Protein AF-E4Z2I2-F1 (afdb_monomer)

pLDDT: mean 72.97, std 17.47, range [27.14, 94.69]

Radius of gyration: 19.18 Å; Cα contacts (8 Å, |Δi|>4): 158; chains: 1; bounding box: 45×44×57 Å

Organism: Oikopleura dioica (NCBI:txid34765)

Solvent-accessible surface area (backbone atoms only — not comparable to full-atom values): 12118 Å² total; per-residue (Å²): 107,72,70,50,54,55,39,67,70,48,69,84,53,71,77,81,66,55,75,83,84,71,95,68,98,67,68,89,72,59,56,62,53,54,53,49,53,52,53,50,50,52,51,50,51,52,48,48,48,25,42,54,26,47,51,48,49,53,67,70,29,81,67,44,68,86,49,54,71,70,56,53,52,55,34,39,73,77,26,40,64,40,32,26,52,50,47,40,33,66,76,40,31,66,59,57,47,69,78,38,76,85,48,59,69,66,57,56,48,45,31,54,50,47,59,74,43,71,72,47,70,73,59,48,57,54,55,42,45,48,57,42,44,29,60,84,60,51,71,73,51,89,72,95,51,75,70,46,54,59,48,46,56,48,28,32,50,54,50,52,51,50,54,50,49,53,49,70,76,41,56,76,71,56,31,55,38,56,47,44,45,68,73,45,43,50,54,52,37,44,53,50,42,49,51,52,54,49,52,50,51,54,48,48,36,67,76,70,38,86,70,87,124

Structure (mmCIF, N/CA/C/O backbone):
data_AF-E4Z2I2-F1
#
_entry.id   AF-E4Z2I2-F1
#
loop_
_atom_site.group_PDB
_atom_site.id
_atom_site.type_symbol
_atom_site.label_atom_id
_atom_site.label_alt_id
_atom_site.label_comp_id
_atom_site.label_asym_id
_atom_site.label_entity_id
_atom_site.label_seq_id
_atom_site.pdbx_PDB_ins_code
_atom_site.Cartn_x
_atom_site.Cartn_y
_atom_site.Cartn_z
_atom_site.occupancy
_atom_site.B_iso_or_equiv
_atom_site.auth_seq_id
_atom_site.auth_comp_id
_atom_site.auth_asym_id
_atom_site.auth_atom_id
_atom_site.pdbx_PDB_model_num
ATOM 1 N N . SER A 1 1 ? -16.255 3.574 -5.529 1.00 51.72 1 SER A N 1
ATOM 2 C CA . SER A 1 1 ? -15.984 2.295 -6.204 1.00 51.72 1 SER A CA 1
ATOM 3 C C . SER A 1 1 ? -15.513 2.565 -7.631 1.00 51.72 1 SER A C 1
ATOM 5 O O . SER A 1 1 ? -14.310 2.603 -7.807 1.00 51.72 1 SER A O 1
ATOM 7 N N . GLU A 1 2 ? -16.357 2.954 -8.597 1.00 45.94 2 GLU A N 1
ATOM 8 C CA . GLU A 1 2 ? -15.897 3.177 -9.993 1.00 45.94 2 GLU A CA 1
ATOM 9 C C . GLU A 1 2 ? -14.875 4.314 -10.192 1.00 45.94 2 GLU A C 1
ATOM 11 O O . GLU A 1 2 ? -13.954 4.175 -10.990 1.00 45.94 2 GLU A O 1
ATOM 16 N N . LEU A 1 3 ? -14.995 5.431 -9.460 1.00 49.41 3 LEU A N 1
ATOM 17 C CA . LEU A 1 3 ? -14.054 6.558 -9.575 1.00 49.41 3 LEU A CA 1
ATOM 18 C C . LEU A 1 3 ? -12.645 6.209 -9.063 1.00 49.41 3 LEU A C 1
ATOM 20 O O . LEU A 1 3 ? -11.655 6.646 -9.641 1.00 49.41 3 LEU A O 1
ATOM 24 N N . VAL A 1 4 ? -12.568 5.415 -7.991 1.00 54.53 4 VAL A N 1
ATOM 25 C CA . VAL A 1 4 ? -11.303 4.957 -7.397 1.00 54.53 4 VAL A CA 1
ATOM 26 C C . VAL A 1 4 ? -10.658 3.936 -8.327 1.00 54.53 4 VAL A C 1
ATOM 28 O O . VAL A 1 4 ? -9.513 4.132 -8.718 1.00 54.53 4 VAL A O 1
ATOM 31 N N . SER A 1 5 ? -11.432 2.968 -8.828 1.00 57.84 5 SER A N 1
ATOM 32 C CA . SER A 1 5 ? -10.966 2.030 -9.852 1.00 57.84 5 SER A CA 1
ATOM 33 C C . SER A 1 5 ? -10.467 2.715 -11.118 1.00 57.84 5 SER A C 1
ATOM 35 O O . SER A 1 5 ? -9.442 2.342 -11.685 1.00 57.84 5 SER A O 1
ATOM 37 N N . ALA A 1 6 ? -11.158 3.766 -11.562 1.00 57.38 6 ALA A N 1
ATOM 38 C CA . ALA A 1 6 ? -10.724 4.545 -12.710 1.00 57.38 6 ALA A CA 1
ATOM 39 C C . ALA A 1 6 ? -9.405 5.287 -12.453 1.00 57.38 6 ALA A C 1
ATOM 41 O O . ALA A 1 6 ? -8.668 5.496 -13.407 1.00 57.38 6 ALA A O 1
ATOM 42 N N . LYS A 1 7 ? -9.101 5.688 -11.213 1.00 61.97 7 LYS A N 1
ATOM 43 C CA . LYS A 1 7 ? -7.837 6.349 -10.857 1.00 61.97 7 LYS A CA 1
ATOM 44 C C . LYS A 1 7 ? -6.695 5.360 -10.627 1.00 61.97 7 LYS A C 1
ATOM 46 O O . LYS A 1 7 ? -5.616 5.603 -11.143 1.00 61.97 7 LYS A O 1
ATOM 51 N N . ILE A 1 8 ? -6.948 4.225 -9.972 1.00 58.50 8 ILE A N 1
ATOM 52 C CA . ILE A 1 8 ? -5.976 3.123 -9.829 1.00 58.50 8 ILE A CA 1
ATOM 53 C C . ILE A 1 8 ? -5.502 2.637 -11.207 1.00 58.50 8 ILE A C 1
ATOM 55 O O . ILE A 1 8 ? -4.332 2.352 -11.426 1.00 58.50 8 ILE A O 1
ATOM 59 N N . ARG A 1 9 ? -6.414 2.555 -12.181 1.00 62.97 9 ARG A N 1
ATOM 60 C CA . ARG A 1 9 ? -6.094 2.080 -13.536 1.00 62.97 9 ARG A CA 1
ATOM 61 C C . ARG A 1 9 ? -5.535 3.163 -14.464 1.00 62.97 9 ARG A C 1
ATOM 63 O O . ARG A 1 9 ? -5.239 2.859 -15.620 1.00 62.97 9 ARG A O 1
ATOM 70 N N . ARG A 1 10 ? -5.444 4.423 -14.026 1.00 57.66 10 ARG A N 1
ATOM 71 C CA . ARG A 1 10 ? -4.996 5.536 -14.875 1.00 57.66 10 ARG A CA 1
ATOM 72 C C . ARG A 1 10 ? -3.508 5.808 -14.684 1.00 57.66 10 ARG A C 1
ATOM 74 O O . ARG A 1 10 ? -3.078 6.282 -13.645 1.00 57.66 10 ARG A O 1
ATOM 81 N N . LEU A 1 11 ? -2.778 5.599 -15.771 1.00 50.16 11 LEU A N 1
ATOM 82 C CA . LEU A 1 11 ? -1.638 6.409 -16.196 1.00 50.16 11 LEU A CA 1
ATOM 83 C C . LEU A 1 11 ? -1.912 6.843 -17.647 1.00 50.16 11 LEU A C 1
ATOM 85 O O . LEU A 1 11 ? -2.695 6.167 -18.332 1.00 50.16 11 LEU A O 1
ATOM 89 N N . PRO A 1 12 ? -1.304 7.932 -18.152 1.00 44.62 12 PRO A N 1
ATOM 90 C CA . PRO A 1 12 ? -1.385 8.267 -19.569 1.00 44.62 12 PRO A CA 1
ATOM 91 C C . PRO A 1 12 ? -0.972 7.061 -20.442 1.00 44.62 12 PRO A C 1
ATOM 93 O O . PRO A 1 12 ? -0.075 6.292 -20.075 1.00 44.62 12 PRO A O 1
ATOM 96 N N . PRO A 1 13 ? -1.642 6.836 -21.590 1.00 38.59 13 PRO A N 1
ATOM 97 C CA . PRO A 1 13 ? -1.368 5.689 -22.449 1.00 38.59 13 PRO A CA 1
ATOM 98 C C . PRO A 1 13 ? 0.075 5.717 -22.969 1.00 38.59 13 PRO A C 1
ATOM 100 O O . PRO A 1 13 ? 0.638 6.784 -23.204 1.00 38.59 13 PRO A O 1
ATOM 103 N N . ALA A 1 14 ? 0.653 4.540 -23.238 1.00 36.75 14 ALA A N 1
ATOM 104 C CA . ALA A 1 14 ? 2.003 4.390 -23.800 1.00 36.75 14 ALA A CA 1
ATOM 105 C C . ALA A 1 14 ? 2.247 5.217 -25.087 1.00 36.75 14 ALA A C 1
ATOM 107 O O . ALA A 1 14 ? 3.379 5.544 -25.418 1.00 36.75 14 ALA A O 1
ATOM 108 N N . SER A 1 15 ? 1.183 5.597 -25.803 1.00 36.09 15 SER A N 1
ATOM 109 C CA . SER A 1 15 ? 1.213 6.467 -26.986 1.00 36.09 15 SER A CA 1
ATOM 110 C C . SER A 1 15 ? 1.288 7.972 -26.683 1.00 36.09 15 SER A C 1
ATOM 112 O O . SER A 1 15 ? 1.707 8.733 -27.549 1.00 36.09 15 SER A O 1
ATOM 114 N N . GLN A 1 16 ? 0.924 8.412 -25.474 1.00 38.31 16 GLN A N 1
ATOM 115 C CA . GLN A 1 16 ? 1.286 9.734 -24.934 1.00 38.31 16 GLN A CA 1
ATOM 116 C C . GLN A 1 16 ? 2.668 9.717 -24.261 1.00 38.31 16 GLN A C 1
ATOM 118 O O . GLN A 1 16 ? 3.293 10.760 -24.125 1.00 38.31 16 GLN A O 1
ATOM 123 N N . LEU A 1 17 ? 3.183 8.522 -23.960 1.00 39.72 17 LEU A N 1
ATOM 124 C CA . LEU A 1 17 ? 4.583 8.232 -23.624 1.00 39.72 17 LEU A CA 1
ATOM 125 C C . LEU A 1 17 ? 5.414 7.920 -24.896 1.00 39.72 17 LEU A C 1
ATOM 127 O O . LEU A 1 17 ? 6.413 7.205 -24.855 1.00 39.72 17 LEU A O 1
ATOM 131 N N . GLY A 1 18 ? 4.960 8.425 -26.052 1.00 33.75 18 GLY A N 1
ATOM 132 C CA . GLY A 1 18 ? 5.458 8.098 -27.385 1.00 33.75 18 GLY A CA 1
ATOM 133 C C . GLY A 1 18 ? 6.860 8.639 -27.672 1.00 33.75 18 GLY A C 1
ATOM 134 O O . GLY A 1 18 ? 7.064 9.831 -27.881 1.00 33.75 18 GLY A O 1
ATOM 135 N N . PHE A 1 19 ? 7.806 7.710 -27.745 1.00 42.75 19 PHE A N 1
ATOM 136 C CA . PHE A 1 19 ? 9.188 7.865 -28.178 1.00 42.75 19 PHE A CA 1
ATOM 137 C C . PHE A 1 19 ? 9.314 8.537 -29.553 1.00 42.75 19 PHE A C 1
ATOM 139 O O . PHE A 1 19 ? 8.775 8.048 -30.546 1.00 42.75 19 PHE A O 1
ATOM 146 N N . GLN A 1 20 ? 10.150 9.570 -29.654 1.00 27.14 20 GLN A N 1
ATOM 147 C CA . GLN A 1 20 ? 10.866 9.819 -30.903 1.00 27.14 20 GLN A CA 1
ATOM 148 C C . GLN A 1 20 ? 12.128 8.957 -30.913 1.00 27.14 20 GLN A C 1
ATOM 150 O O . GLN A 1 20 ? 13.208 9.392 -30.522 1.00 27.14 20 GLN A O 1
ATOM 155 N N . THR A 1 21 ? 12.007 7.722 -31.393 1.00 38.44 21 THR A N 1
ATOM 156 C CA . THR A 1 21 ? 13.160 7.008 -31.943 1.00 38.44 21 THR A CA 1
ATOM 157 C C . THR A 1 21 ? 13.466 7.590 -33.322 1.00 38.44 21 THR A C 1
ATOM 159 O O . THR A 1 21 ? 13.132 7.012 -34.354 1.00 38.44 21 THR A O 1
ATOM 162 N N . HIS A 1 22 ? 14.097 8.764 -33.368 1.00 28.00 22 HIS A N 1
ATOM 163 C CA . HIS A 1 22 ? 14.760 9.191 -34.597 1.00 28.00 22 HIS A CA 1
ATOM 164 C C . HIS A 1 22 ? 16.190 8.642 -34.600 1.00 28.00 22 HIS A C 1
ATOM 166 O O . HIS A 1 22 ? 16.956 8.944 -33.682 1.00 28.00 22 HIS A O 1
ATOM 172 N N . PRO A 1 23 ? 16.572 7.827 -35.604 1.00 43.66 23 PRO A N 1
ATOM 173 C CA . PRO A 1 23 ? 17.941 7.376 -35.731 1.00 43.66 23 PRO A CA 1
ATOM 174 C C . PRO A 1 23 ? 18.751 8.582 -36.185 1.00 43.66 23 PRO A C 1
ATOM 176 O O . PRO A 1 23 ? 18.672 8.993 -37.340 1.00 43.66 23 PRO A O 1
ATOM 179 N N . THR A 1 24 ? 19.520 9.172 -35.279 1.00 32.06 24 THR A N 1
ATOM 180 C CA . THR A 1 24 ? 20.473 10.202 -35.679 1.00 32.06 24 THR A CA 1
ATOM 181 C C . THR A 1 24 ? 21.774 9.969 -34.947 1.00 32.06 24 THR A C 1
ATOM 183 O O . THR A 1 24 ? 21.879 10.130 -33.737 1.00 32.06 24 THR A O 1
ATOM 186 N N . VAL A 1 25 ? 22.741 9.515 -35.737 1.00 41.22 25 VAL A N 1
ATOM 187 C CA . VAL A 1 25 ? 24.165 9.439 -35.438 1.00 41.22 25 VAL A CA 1
ATOM 188 C C . VAL A 1 25 ? 24.620 10.811 -34.928 1.00 41.22 25 VAL A C 1
ATOM 190 O O . VAL A 1 25 ? 24.811 11.710 -35.739 1.00 41.22 25 VAL A O 1
ATOM 193 N N . VAL A 1 26 ? 24.742 10.998 -33.610 1.00 31.41 26 VAL A N 1
ATOM 194 C CA . VAL A 1 26 ? 25.323 12.202 -32.991 1.00 31.41 26 VAL A CA 1
ATOM 195 C C . VAL A 1 26 ? 26.014 11.806 -31.678 1.00 31.41 26 VAL A C 1
ATOM 197 O O . VAL A 1 26 ? 25.501 10.978 -30.930 1.00 31.41 26 VAL A O 1
ATOM 200 N N . ASP A 1 27 ? 27.203 12.370 -31.467 1.00 33.97 27 ASP A N 1
ATOM 201 C CA . ASP A 1 27 ? 28.239 12.064 -30.472 1.00 33.97 27 ASP A CA 1
ATOM 202 C C . ASP A 1 27 ? 27.811 11.496 -29.100 1.00 33.97 27 ASP A C 1
ATOM 204 O O . ASP A 1 27 ? 26.962 12.020 -28.376 1.00 33.97 27 ASP A O 1
ATOM 208 N N . ASN A 1 28 ? 28.532 10.442 -28.699 1.00 39.56 28 ASN A N 1
ATOM 209 C CA . ASN A 1 28 ? 28.275 9.528 -27.576 1.00 39.56 28 ASN A CA 1
ATOM 210 C C . ASN A 1 28 ? 28.390 10.108 -26.147 1.00 39.56 28 ASN A C 1
ATOM 212 O O . ASN A 1 28 ? 28.370 9.337 -25.188 1.00 39.56 28 ASN A O 1
ATOM 216 N N . THR A 1 29 ? 28.485 11.424 -25.952 1.00 45.25 29 THR A N 1
ATOM 217 C CA . THR A 1 29 ? 28.673 12.013 -24.605 1.00 45.25 29 THR A CA 1
ATOM 218 C C . THR A 1 29 ? 27.494 12.874 -24.144 1.00 45.25 29 THR A C 1
ATOM 220 O O . THR A 1 29 ? 27.205 12.935 -22.950 1.00 45.25 29 THR A O 1
ATOM 223 N N . GLU A 1 30 ? 26.739 13.477 -25.066 1.00 41.03 30 GLU A N 1
ATOM 224 C CA . GLU A 1 30 ? 25.561 14.300 -24.738 1.00 41.03 30 GLU A CA 1
ATOM 225 C C . GLU A 1 30 ? 24.255 13.489 -24.779 1.00 41.03 30 GLU A C 1
ATOM 227 O O . GLU A 1 30 ? 23.350 13.713 -23.969 1.00 41.03 30 GLU A O 1
ATOM 232 N N . ALA A 1 31 ? 24.193 12.463 -25.637 1.00 40.69 31 ALA A N 1
ATOM 233 C CA . ALA A 1 31 ? 23.046 11.563 -25.760 1.00 40.69 31 ALA A CA 1
ATOM 234 C C . ALA A 1 31 ? 22.739 10.802 -24.455 1.00 40.69 31 ALA A C 1
ATOM 236 O O . ALA A 1 31 ? 21.570 10.602 -24.129 1.00 40.69 31 ALA A O 1
ATOM 237 N N . GLY A 1 32 ? 23.765 10.439 -23.672 1.00 35.53 32 GLY A N 1
ATOM 238 C CA . GLY A 1 32 ? 23.616 9.764 -22.372 1.00 35.53 32 GLY A CA 1
ATOM 239 C C . GLY A 1 32 ? 23.032 10.659 -21.271 1.00 35.53 32 GLY A C 1
ATOM 240 O O . GLY A 1 32 ? 22.289 10.196 -20.409 1.00 35.53 32 GLY A O 1
ATOM 241 N N . THR A 1 33 ? 23.306 11.965 -21.325 1.00 38.12 33 THR A N 1
ATOM 242 C CA . THR A 1 33 ? 22.781 12.928 -20.344 1.00 38.12 33 THR A CA 1
ATOM 243 C C . THR A 1 33 ? 21.330 13.282 -20.667 1.00 38.12 33 THR A C 1
ATOM 245 O O . THR A 1 33 ? 20.490 13.316 -19.770 1.00 38.12 33 THR A O 1
ATOM 248 N N . LEU A 1 34 ? 20.996 13.461 -21.951 1.00 34.50 34 LEU A N 1
ATOM 249 C CA . LEU A 1 34 ? 19.624 13.750 -22.375 1.00 34.50 34 LEU A CA 1
ATOM 250 C C . LEU A 1 34 ? 18.678 12.564 -22.135 1.00 34.50 34 LEU A C 1
ATOM 252 O O . LEU A 1 34 ? 17.574 12.776 -21.634 1.00 34.50 34 LEU A O 1
ATOM 256 N N . THR A 1 35 ? 19.120 11.336 -22.441 1.00 4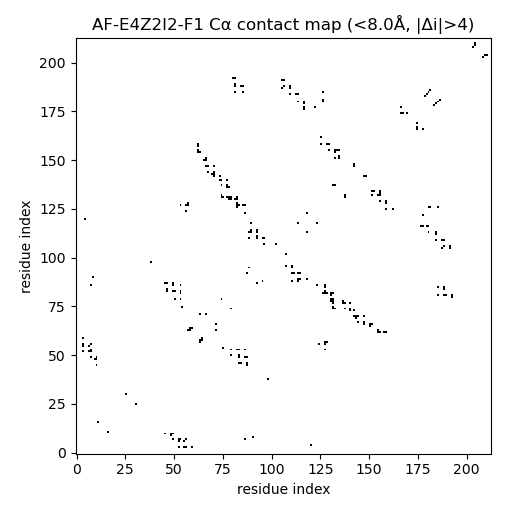6.16 35 THR A N 1
ATOM 257 C CA . THR A 1 35 ? 18.374 10.091 -22.155 1.00 46.16 35 THR A CA 1
ATOM 258 C C . THR A 1 35 ? 18.199 9.865 -20.655 1.00 46.16 35 THR A C 1
ATOM 260 O O . THR A 1 35 ? 17.118 9.468 -20.227 1.00 46.16 35 THR A O 1
ATOM 263 N N . SER A 1 36 ? 19.205 10.193 -19.838 1.00 44.78 36 SER A N 1
ATOM 264 C CA . SER A 1 36 ? 19.109 10.144 -18.374 1.00 44.78 36 SER A CA 1
ATOM 265 C C . SER A 1 36 ? 18.089 11.150 -17.817 1.00 44.78 36 SER A C 1
ATOM 267 O O . SER A 1 36 ? 17.230 10.780 -17.019 1.00 44.78 36 SER A O 1
ATOM 269 N N . ILE A 1 37 ? 18.093 12.401 -18.298 1.00 43.66 37 ILE A N 1
ATOM 270 C CA . ILE A 1 37 ? 17.156 13.451 -17.852 1.00 43.66 37 ILE A CA 1
ATOM 271 C C . ILE A 1 37 ? 15.709 13.145 -18.266 1.00 43.66 37 ILE A C 1
ATOM 273 O O . ILE A 1 37 ? 14.784 13.352 -17.480 1.00 43.66 37 ILE A O 1
ATOM 277 N N . THR A 1 38 ? 15.489 12.645 -19.485 1.00 49.50 38 THR A N 1
ATOM 278 C CA . THR A 1 38 ? 14.139 12.254 -19.934 1.00 49.50 38 THR A CA 1
ATOM 279 C C . THR A 1 38 ? 13.633 11.018 -19.200 1.00 49.50 38 THR A C 1
ATOM 281 O O . THR A 1 38 ? 12.480 11.007 -18.780 1.00 49.50 38 THR A O 1
ATOM 284 N N . SER A 1 39 ? 14.491 10.023 -18.956 1.00 50.62 39 SER A N 1
ATOM 285 C CA . SER A 1 39 ? 14.133 8.851 -18.142 1.00 50.62 39 SER A CA 1
ATOM 286 C C . SER A 1 39 ? 13.784 9.244 -16.705 1.00 50.62 39 SER A C 1
ATOM 288 O O . SER A 1 39 ? 12.826 8.725 -16.140 1.00 50.62 39 SER A O 1
ATOM 290 N N . PHE A 1 40 ? 14.512 10.204 -16.129 1.00 50.84 40 PHE A N 1
ATOM 291 C CA . PHE A 1 40 ? 14.239 10.720 -14.789 1.00 50.84 40 PHE A CA 1
ATOM 292 C C . PHE A 1 40 ? 12.879 11.429 -14.700 1.00 50.84 40 PHE A C 1
ATOM 294 O O . PHE A 1 40 ? 12.105 11.131 -13.796 1.00 50.84 40 PHE A O 1
ATOM 301 N N . ARG A 1 41 ? 12.548 12.303 -15.663 1.00 54.22 41 ARG A N 1
ATOM 302 C CA . ARG A 1 41 ? 11.241 12.987 -15.714 1.00 54.22 41 ARG A CA 1
ATOM 303 C C . ARG A 1 41 ? 10.064 12.027 -15.875 1.00 54.22 41 ARG A C 1
ATOM 305 O O . ARG A 1 41 ? 9.038 12.212 -15.239 1.00 54.22 41 ARG A O 1
ATOM 312 N N . LEU A 1 42 ? 10.217 10.984 -16.686 1.00 59.12 42 LEU A N 1
ATOM 313 C CA . LEU A 1 42 ? 9.167 9.979 -16.879 1.00 59.12 42 LEU A CA 1
ATOM 314 C C . LEU A 1 42 ? 8.917 9.153 -15.610 1.00 59.12 42 LEU A C 1
ATOM 316 O O . LEU A 1 42 ? 7.775 8.835 -15.288 1.00 59.12 42 LEU A O 1
ATOM 320 N N . ILE A 1 43 ? 9.979 8.828 -14.868 1.00 64.75 43 ILE A N 1
ATOM 321 C CA . ILE A 1 43 ? 9.863 8.170 -13.561 1.00 64.75 43 ILE A CA 1
ATOM 322 C C . ILE A 1 43 ? 9.196 9.110 -12.548 1.00 64.75 43 ILE A C 1
ATOM 324 O O . ILE A 1 43 ? 8.377 8.654 -11.756 1.00 64.75 43 ILE A O 1
ATOM 328 N N . GLU A 1 44 ? 9.509 10.407 -12.586 1.00 66.56 44 GLU A N 1
ATOM 329 C CA . GLU A 1 44 ? 8.888 11.428 -11.736 1.00 66.56 44 GLU A CA 1
ATOM 330 C C . GLU A 1 44 ? 7.380 11.564 -12.005 1.00 66.56 44 GLU A C 1
ATOM 332 O O . GLU A 1 44 ? 6.591 11.519 -11.062 1.00 66.56 44 GLU A O 1
ATOM 337 N N . GLU A 1 45 ? 6.966 11.645 -13.272 1.00 69.00 45 GLU A N 1
ATOM 338 C CA . GLU A 1 45 ? 5.551 11.696 -13.669 1.00 69.00 45 GLU A CA 1
ATOM 339 C C . GLU A 1 45 ? 4.804 10.415 -13.270 1.00 69.00 45 GLU A C 1
ATOM 341 O O . GLU A 1 45 ? 3.765 10.480 -12.614 1.00 69.00 45 GLU A O 1
ATOM 346 N N . ALA A 1 46 ? 5.363 9.236 -13.563 1.00 71.81 46 ALA A N 1
ATOM 347 C CA . ALA A 1 46 ? 4.747 7.965 -13.181 1.00 71.81 46 ALA A CA 1
ATOM 348 C C . ALA A 1 46 ? 4.621 7.820 -11.654 1.00 71.81 46 ALA A C 1
ATOM 350 O O . ALA A 1 46 ? 3.632 7.277 -11.146 1.00 71.81 46 ALA A O 1
ATOM 351 N N . PHE A 1 47 ? 5.626 8.298 -10.913 1.00 77.88 47 PHE A N 1
ATOM 352 C CA . PHE A 1 47 ? 5.605 8.331 -9.455 1.00 77.88 47 PHE A CA 1
ATOM 353 C C . PHE A 1 47 ? 4.527 9.282 -8.937 1.00 77.88 47 PHE A C 1
ATOM 355 O O . PHE A 1 47 ? 3.818 8.925 -7.998 1.00 77.88 47 PHE A O 1
ATOM 362 N N . HIS A 1 48 ? 4.375 10.458 -9.550 1.00 78.50 48 HIS A N 1
ATOM 363 C CA . HIS A 1 48 ? 3.352 11.436 -9.189 1.00 78.50 48 HIS A CA 1
ATOM 364 C C . HIS A 1 48 ? 1.938 10.882 -9.381 1.00 78.50 48 HIS A C 1
ATOM 366 O O . HIS A 1 48 ? 1.145 10.879 -8.442 1.00 78.50 48 HIS A O 1
ATOM 372 N N . ASP A 1 49 ? 1.650 10.318 -10.547 1.00 81.44 49 ASP A N 1
ATOM 373 C CA . ASP A 1 49 ? 0.342 9.729 -10.835 1.00 81.44 49 ASP A CA 1
ATOM 374 C C . ASP A 1 49 ? 0.040 8.536 -9.909 1.00 81.44 49 ASP A C 1
ATOM 376 O O . ASP A 1 49 ? -1.073 8.374 -9.402 1.00 81.44 49 ASP A O 1
ATOM 380 N N . SER A 1 50 ? 1.051 7.711 -9.613 1.00 84.81 50 SER A N 1
ATOM 381 C CA . SER A 1 50 ? 0.904 6.608 -8.656 1.00 84.81 50 SER A CA 1
ATOM 382 C C . SER A 1 50 ? 0.699 7.097 -7.224 1.00 84.81 50 SER A C 1
ATOM 384 O O . SER A 1 50 ? -0.036 6.473 -6.460 1.00 84.81 50 SER A O 1
ATOM 386 N N . LEU A 1 51 ? 1.308 8.223 -6.851 1.00 86.75 51 LEU A N 1
ATOM 387 C CA . LEU A 1 51 ? 1.059 8.890 -5.579 1.00 86.75 51 LEU A CA 1
ATOM 388 C C . LEU A 1 51 ? -0.388 9.383 -5.492 1.00 86.75 51 LEU A C 1
ATOM 390 O O . LEU A 1 51 ? -1.040 9.134 -4.478 1.00 86.75 51 LEU A O 1
ATOM 394 N N . GLU A 1 52 ? -0.919 10.016 -6.539 1.00 85.94 52 GLU A N 1
ATOM 395 C CA . GLU A 1 52 ? -2.326 10.432 -6.577 1.00 85.94 52 GLU A CA 1
ATOM 396 C C . GLU A 1 52 ? -3.281 9.239 -6.445 1.00 85.94 52 GLU A C 1
ATOM 398 O O . GLU A 1 52 ? -4.233 9.291 -5.659 1.00 85.94 52 GLU A O 1
ATOM 403 N N . ALA A 1 53 ? -3.013 8.144 -7.162 1.00 87.25 53 ALA A N 1
ATOM 404 C CA . ALA A 1 53 ? -3.810 6.924 -7.084 1.00 87.25 53 ALA A CA 1
ATOM 405 C C . ALA A 1 53 ? -3.800 6.327 -5.668 1.00 87.25 53 ALA A C 1
ATOM 407 O O . ALA A 1 53 ? -4.862 6.034 -5.113 1.00 87.25 53 ALA A O 1
ATOM 408 N N . VAL A 1 54 ? -2.624 6.214 -5.042 1.00 90.12 54 VAL A N 1
ATOM 409 C CA . VAL A 1 54 ? -2.482 5.730 -3.660 1.00 90.12 54 VAL A CA 1
ATOM 410 C C . VAL A 1 54 ? -3.226 6.632 -2.676 1.00 90.12 54 VAL A C 1
ATOM 412 O O . VAL A 1 54 ? -3.950 6.128 -1.817 1.00 90.12 54 VAL A O 1
ATOM 415 N N . ILE A 1 55 ? -3.103 7.957 -2.801 1.00 88.62 55 ILE A N 1
ATOM 416 C CA . ILE A 1 55 ? -3.835 8.908 -1.951 1.00 88.62 55 ILE A CA 1
ATOM 417 C C . ILE A 1 55 ? -5.343 8.697 -2.093 1.00 88.62 55 ILE A C 1
ATOM 419 O O . ILE A 1 55 ? -6.064 8.707 -1.097 1.00 88.62 55 ILE A O 1
ATOM 423 N N . GLU A 1 56 ? -5.835 8.477 -3.308 1.00 88.75 56 GLU A N 1
ATOM 424 C CA . GLU A 1 56 ? -7.259 8.276 -3.560 1.00 88.75 56 GLU A CA 1
ATOM 425 C C . GLU A 1 56 ? -7.780 6.946 -3.011 1.00 88.75 56 GLU A C 1
ATOM 427 O O . GLU A 1 56 ? -8.881 6.935 -2.453 1.00 88.75 56 GLU A O 1
ATOM 432 N N . VAL A 1 57 ? -6.991 5.867 -3.078 1.00 90.69 57 VAL A N 1
ATOM 433 C CA . VAL A 1 57 ? -7.288 4.598 -2.389 1.00 90.69 57 VAL A CA 1
ATOM 434 C C . VAL A 1 57 ? -7.388 4.830 -0.886 1.00 90.69 57 VAL A C 1
ATOM 436 O O . VAL A 1 57 ? -8.399 4.498 -0.269 1.00 90.69 57 VAL A O 1
ATOM 439 N N . VAL A 1 58 ? -6.370 5.461 -0.296 1.00 91.25 58 VAL A N 1
ATOM 440 C CA . VAL A 1 58 ? -6.302 5.698 1.150 1.00 91.25 58 VAL A CA 1
ATOM 441 C C . VAL A 1 58 ? -7.436 6.607 1.613 1.00 91.25 58 VAL A C 1
ATOM 443 O O . VAL A 1 58 ? -8.031 6.345 2.650 1.00 91.25 58 VAL A O 1
ATOM 446 N N . LYS A 1 59 ? -7.794 7.640 0.850 1.00 88.50 59 LYS A N 1
ATOM 447 C CA . LYS A 1 59 ? -8.864 8.587 1.192 1.00 88.50 59 LYS A CA 1
ATOM 448 C C . LYS A 1 59 ? -10.258 7.957 1.175 1.00 88.50 59 LYS A C 1
ATOM 450 O O . LYS A 1 59 ? -11.099 8.329 1.987 1.00 88.50 59 LYS A O 1
ATOM 455 N N . HIS A 1 60 ? -10.516 7.036 0.248 1.00 88.75 60 HIS A N 1
ATOM 456 C CA . HIS A 1 60 ? -11.829 6.396 0.098 1.00 88.75 60 HIS A CA 1
ATOM 457 C C . HIS A 1 60 ? -11.920 5.031 0.786 1.00 88.75 60 HIS A C 1
ATOM 459 O O . HIS A 1 60 ? -12.962 4.375 0.726 1.00 88.75 60 HIS A O 1
ATOM 465 N N . SER A 1 61 ? -10.844 4.603 1.442 1.00 91.06 61 SER A N 1
ATOM 466 C CA . SER A 1 61 ? -10.805 3.344 2.160 1.00 91.06 61 SER A CA 1
ATOM 467 C C . SER A 1 61 ? -11.729 3.362 3.375 1.00 91.06 61 SER A C 1
ATOM 469 O O . SER A 1 61 ? -11.757 4.303 4.173 1.00 91.06 61 SER A O 1
ATOM 471 N N . LYS A 1 62 ? -12.453 2.260 3.588 1.00 92.06 62 LYS A N 1
ATOM 472 C CA . LYS A 1 62 ? -13.259 2.083 4.803 1.00 92.06 62 LYS A CA 1
ATOM 473 C C . LYS A 1 62 ? -12.403 2.104 6.074 1.00 92.06 62 LYS A C 1
ATOM 475 O O . LYS A 1 62 ? -12.897 2.531 7.116 1.00 92.06 62 LYS A O 1
ATOM 480 N N . PHE A 1 63 ? -11.128 1.717 5.981 1.00 93.94 63 PHE A N 1
ATOM 481 C CA . PHE A 1 63 ? -10.208 1.653 7.119 1.00 93.94 63 PHE A CA 1
ATOM 482 C C . PHE A 1 63 ? -9.745 3.029 7.618 1.00 93.94 63 PHE A C 1
ATOM 484 O O . PHE A 1 63 ? -9.287 3.152 8.745 1.00 93.94 63 PHE A O 1
ATOM 491 N N . THR A 1 64 ? -9.852 4.076 6.805 1.00 92.00 64 THR A N 1
ATOM 492 C CA . THR A 1 64 ? -9.421 5.442 7.163 1.00 92.00 64 THR A CA 1
ATOM 493 C C . THR A 1 64 ? -10.594 6.395 7.346 1.00 92.00 64 THR A C 1
ATOM 495 O O . THR A 1 64 ? -10.408 7.495 7.850 1.00 92.00 64 THR A O 1
ATOM 498 N N . SER A 1 65 ? -11.812 5.963 7.005 1.00 91.19 65 SER A N 1
ATOM 499 C CA . SER A 1 65 ? -13.042 6.771 7.029 1.00 91.19 65 SER A CA 1
ATOM 500 C C . SER A 1 65 ? -13.360 7.471 8.358 1.00 91.19 65 SER A C 1
ATOM 502 O O . SER A 1 65 ? -14.130 8.428 8.371 1.00 91.19 65 SER A O 1
ATOM 504 N N . LYS A 1 66 ? -12.797 6.988 9.473 1.00 92.12 66 LYS A N 1
ATOM 505 C CA . LYS A 1 66 ? -13.006 7.521 10.828 1.00 92.12 66 LYS A CA 1
ATOM 506 C C . LYS A 1 66 ? -11.809 8.288 11.389 1.00 92.12 66 LYS A C 1
ATOM 508 O O . LYS A 1 66 ? -11.888 8.742 12.521 1.00 92.12 66 LYS A O 1
ATOM 513 N N . LEU A 1 67 ? -10.709 8.370 10.644 1.00 92.19 67 LEU A N 1
ATOM 514 C CA . LEU A 1 67 ? -9.496 9.055 11.079 1.00 92.19 67 LEU A CA 1
ATOM 515 C C . LEU A 1 67 ? -9.534 10.522 10.673 1.00 92.19 67 LEU A C 1
ATOM 517 O O . LEU A 1 67 ? -10.086 10.879 9.627 1.00 92.19 67 LEU A O 1
ATOM 521 N N . HIS A 1 68 ? -8.872 11.360 11.464 1.00 92.44 68 HIS A N 1
ATOM 522 C CA . HIS A 1 68 ? -8.682 12.756 11.101 1.00 92.44 68 HIS A CA 1
ATOM 523 C C . HIS A 1 68 ? -7.805 12.884 9.843 1.00 92.44 68 HIS A C 1
ATOM 525 O O . HIS A 1 68 ? -6.825 12.141 9.691 1.00 92.44 68 HIS A O 1
ATOM 531 N N . PRO A 1 69 ? -8.095 13.845 8.942 1.00 90.38 69 PRO A N 1
ATOM 532 C CA . PRO A 1 69 ? -7.270 14.089 7.762 1.00 90.38 69 PRO A CA 1
ATOM 533 C C . PRO A 1 69 ? -5.795 14.349 8.089 1.00 90.38 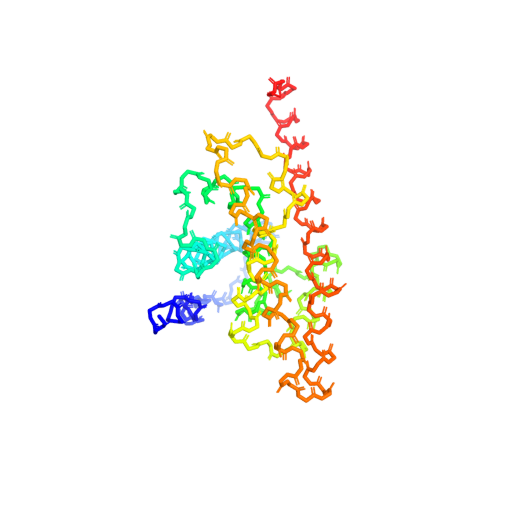69 PRO A C 1
ATOM 535 O O . PRO A 1 6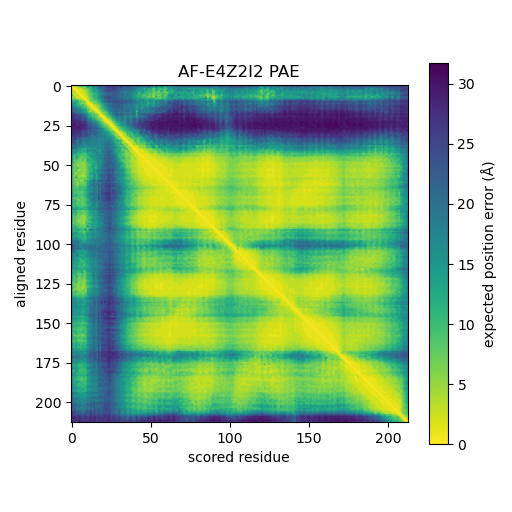9 ? -4.928 13.864 7.359 1.00 90.38 69 PRO A O 1
ATOM 538 N N . GLU A 1 70 ? -5.482 15.050 9.190 1.00 89.25 70 GLU A N 1
ATOM 539 C CA . GLU A 1 70 ? -4.087 15.268 9.600 1.00 89.25 70 GLU A CA 1
ATOM 540 C C . GLU A 1 70 ? -3.380 13.954 9.958 1.00 89.25 70 GLU A C 1
ATOM 542 O O . GLU A 1 70 ? -2.214 13.753 9.608 1.00 89.25 70 GLU A O 1
ATOM 547 N N . THR A 1 71 ? -4.088 13.025 10.601 1.00 90.12 71 THR A N 1
ATOM 548 C CA . THR A 1 71 ? -3.563 11.694 10.922 1.00 90.12 71 THR A CA 1
ATOM 549 C C . THR A 1 71 ? -3.310 10.883 9.655 1.00 90.12 71 THR A C 1
ATOM 551 O O . THR A 1 71 ? -2.224 10.320 9.498 1.00 90.12 71 THR A O 1
ATOM 554 N N . ILE A 1 72 ? -4.255 10.882 8.709 1.00 90.00 72 ILE A N 1
ATOM 555 C CA . ILE A 1 72 ? -4.099 10.201 7.414 1.00 90.00 72 ILE A CA 1
ATOM 556 C C . ILE A 1 72 ? -2.873 10.746 6.668 1.00 90.00 72 ILE A C 1
ATOM 558 O O . ILE A 1 72 ? -2.061 9.970 6.161 1.00 90.00 72 ILE A O 1
ATOM 562 N N . LEU A 1 73 ? -2.686 12.069 6.650 1.00 89.19 73 LEU A N 1
ATOM 563 C CA . LEU A 1 73 ? -1.533 12.711 6.017 1.00 89.19 73 LEU A CA 1
ATOM 564 C C . LEU A 1 73 ? -0.206 12.280 6.659 1.00 89.19 73 LEU A C 1
ATOM 566 O O . LEU A 1 73 ? 0.761 11.985 5.951 1.00 89.19 73 LEU A O 1
ATOM 570 N N . LYS A 1 74 ? -0.145 12.212 7.993 1.00 88.12 74 LYS A N 1
ATOM 571 C CA . LYS A 1 74 ? 1.056 11.765 8.713 1.00 88.12 74 LYS A CA 1
ATOM 572 C C . LYS A 1 74 ? 1.385 10.295 8.433 1.00 88.12 74 LYS A C 1
ATOM 574 O O . LYS A 1 74 ? 2.553 9.971 8.229 1.00 88.12 74 LYS A O 1
ATOM 579 N N . MET A 1 75 ? 0.374 9.427 8.372 1.00 89.38 75 MET A N 1
ATOM 580 C CA . MET A 1 75 ? 0.532 8.004 8.034 1.00 89.38 75 MET A CA 1
ATOM 581 C C . MET A 1 75 ? 0.992 7.801 6.586 1.00 89.38 75 MET A C 1
ATOM 583 O O . MET A 1 75 ? 1.890 7.001 6.324 1.00 89.38 75 MET A O 1
ATOM 587 N N . LEU A 1 76 ? 0.433 8.565 5.643 1.00 88.00 76 LEU A N 1
ATOM 588 C CA . LEU A 1 76 ? 0.918 8.603 4.263 1.00 88.00 76 LEU A CA 1
ATOM 589 C C . LEU A 1 76 ? 2.390 9.031 4.229 1.00 88.00 76 LEU A C 1
ATOM 591 O O . LEU A 1 76 ? 3.234 8.319 3.697 1.00 88.00 76 LEU A O 1
ATOM 595 N N . SER A 1 77 ? 2.742 10.132 4.888 1.00 83.69 77 SER A N 1
ATOM 596 C CA . SER A 1 77 ? 4.110 10.670 4.870 1.00 83.69 77 SER A CA 1
ATOM 597 C C . SER A 1 77 ? 5.173 9.676 5.365 1.00 83.69 77 SER A C 1
ATOM 599 O O . SER A 1 77 ? 6.312 9.715 4.900 1.00 83.69 77 SER A O 1
ATOM 601 N N . SER A 1 78 ? 4.831 8.751 6.271 1.00 81.44 7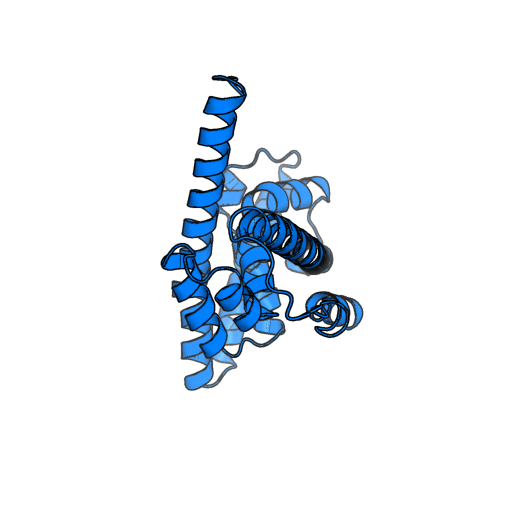8 SER A N 1
ATOM 602 C CA . SER A 1 78 ? 5.783 7.744 6.760 1.00 81.44 78 SER A CA 1
ATOM 603 C C . SER A 1 78 ? 5.979 6.552 5.817 1.00 81.44 78 SER A C 1
ATOM 605 O O . SER A 1 78 ? 7.065 5.960 5.808 1.00 81.44 78 SER A O 1
ATOM 607 N N . SER A 1 79 ? 4.952 6.193 5.041 1.00 82.50 79 SER A N 1
ATOM 608 C CA . SER A 1 79 ? 4.796 4.843 4.464 1.00 82.50 79 SER A CA 1
ATOM 609 C C . SER A 1 79 ? 4.261 4.816 3.025 1.00 82.50 79 SER A C 1
ATOM 611 O O . SER A 1 79 ? 3.958 3.752 2.482 1.00 82.50 79 SER A O 1
ATOM 613 N N . VAL A 1 80 ? 4.116 5.985 2.393 1.00 84.50 80 VAL A N 1
ATOM 614 C CA . VAL A 1 80 ? 3.559 6.110 1.039 1.00 84.50 80 VAL A CA 1
ATOM 615 C C . VAL A 1 80 ? 4.489 5.555 -0.035 1.00 84.50 80 VAL A C 1
ATOM 617 O O . VAL A 1 80 ? 4.003 5.018 -1.022 1.00 84.50 80 VAL A O 1
ATOM 620 N N . ILE A 1 81 ? 5.812 5.617 0.161 1.00 82.94 81 ILE A N 1
ATOM 621 C CA . ILE A 1 81 ? 6.792 5.172 -0.846 1.00 82.94 81 ILE A CA 1
ATOM 622 C C . ILE A 1 81 ? 6.601 3.688 -1.166 1.00 82.94 81 ILE A C 1
ATOM 624 O O . ILE A 1 81 ? 6.560 3.319 -2.334 1.00 82.94 81 ILE A O 1
ATOM 628 N N . GLU A 1 82 ? 6.429 2.846 -0.146 1.00 84.69 82 GLU A N 1
ATOM 629 C CA . GLU A 1 82 ? 6.164 1.416 -0.310 1.00 84.69 82 GLU A CA 1
ATOM 630 C C . GLU A 1 82 ? 4.919 1.159 -1.175 1.00 84.69 82 GLU A C 1
ATOM 632 O O . GLU A 1 82 ? 4.938 0.322 -2.077 1.00 84.69 82 GLU A O 1
ATOM 637 N N . SER A 1 83 ? 3.858 1.927 -0.931 1.00 88.88 83 SER A N 1
ATOM 638 C CA . SER A 1 83 ? 2.573 1.799 -1.627 1.00 88.88 83 SER A CA 1
ATOM 639 C C . SER A 1 83 ? 2.635 2.319 -3.066 1.00 88.88 83 SER A C 1
ATOM 641 O O . SER A 1 83 ? 2.057 1.722 -3.970 1.00 88.88 83 SER A O 1
ATOM 643 N N . VAL A 1 84 ? 3.376 3.406 -3.297 1.00 85.81 84 VAL A N 1
ATOM 644 C CA . VAL A 1 84 ? 3.598 3.979 -4.633 1.00 85.81 84 VAL A CA 1
ATOM 645 C C . VAL A 1 84 ? 4.453 3.053 -5.484 1.00 85.81 84 VAL A C 1
ATOM 647 O O . VAL A 1 84 ? 4.119 2.814 -6.640 1.00 85.81 84 VAL A O 1
ATOM 650 N N . LEU A 1 85 ? 5.518 2.480 -4.916 1.00 80.12 85 LEU A N 1
ATOM 651 C CA . LEU A 1 85 ? 6.347 1.499 -5.613 1.00 80.12 85 LEU A CA 1
ATOM 652 C C . LEU A 1 85 ? 5.550 0.241 -5.977 1.00 80.12 85 LEU A C 1
ATOM 654 O O . LEU A 1 85 ? 5.709 -0.263 -7.085 1.00 80.12 85 LEU A O 1
ATOM 658 N N . LEU A 1 86 ? 4.668 -0.233 -5.089 1.00 86.12 86 LEU A N 1
ATOM 659 C CA . LEU A 1 86 ? 3.759 -1.339 -5.391 1.00 86.12 86 LEU A CA 1
ATOM 660 C C . LEU A 1 86 ? 2.825 -1.001 -6.562 1.00 86.12 86 LEU A C 1
ATOM 662 O O . LEU A 1 86 ? 2.711 -1.789 -7.498 1.00 86.12 86 LEU A O 1
ATOM 666 N N . HIS A 1 87 ? 2.176 0.166 -6.519 1.00 86.62 87 HIS A N 1
ATOM 667 C CA . HIS A 1 87 ? 1.252 0.610 -7.563 1.00 86.62 87 HIS A CA 1
ATOM 668 C C . HIS A 1 87 ? 1.947 0.755 -8.925 1.00 86.62 87 HIS A C 1
ATOM 670 O O . HIS A 1 87 ? 1.473 0.230 -9.931 1.00 86.62 87 HIS A O 1
ATOM 676 N N . LEU A 1 88 ? 3.115 1.402 -8.941 1.00 79.00 88 LEU A N 1
ATOM 677 C CA . LEU A 1 88 ? 3.971 1.541 -10.119 1.00 79.00 88 LEU A CA 1
ATOM 678 C C . LEU A 1 88 ? 4.321 0.183 -10.730 1.00 79.00 88 LEU A C 1
ATOM 680 O O . LEU A 1 88 ? 4.165 -0.032 -11.934 1.00 79.00 88 LEU A O 1
ATOM 684 N N . ALA A 1 89 ? 4.793 -0.732 -9.886 1.00 77.06 89 ALA A N 1
ATOM 685 C CA . ALA A 1 89 ? 5.222 -2.055 -10.299 1.00 77.06 89 ALA A CA 1
ATOM 686 C C . ALA A 1 89 ? 4.062 -2.932 -10.790 1.00 77.06 89 ALA A C 1
ATOM 688 O O . ALA A 1 89 ? 4.264 -3.744 -11.689 1.00 77.06 89 ALA A O 1
ATOM 689 N N . TRP A 1 90 ? 2.856 -2.742 -10.252 1.00 82.25 90 TRP A N 1
ATOM 690 C CA . TRP A 1 90 ? 1.645 -3.387 -10.751 1.00 82.25 90 TRP A CA 1
ATOM 691 C C . TRP A 1 90 ? 1.225 -2.856 -12.125 1.00 82.25 90 TRP A C 1
ATOM 693 O O . TRP A 1 90 ? 0.883 -3.633 -13.014 1.00 82.25 90 TRP A O 1
ATOM 703 N N . LEU A 1 91 ? 1.266 -1.537 -12.315 1.00 76.38 91 LEU A N 1
ATOM 704 C CA . LEU A 1 91 ? 0.710 -0.906 -13.506 1.00 76.38 91 LEU A CA 1
ATOM 705 C C . LEU A 1 91 ? 1.606 -1.074 -14.741 1.00 76.38 91 LEU A C 1
ATOM 707 O O . LEU A 1 91 ? 1.101 -1.274 -15.846 1.00 76.38 91 LEU A O 1
ATOM 711 N N . LYS A 1 92 ? 2.933 -0.987 -14.574 1.00 69.50 92 LYS A N 1
ATOM 712 C CA . LYS A 1 92 ? 3.907 -1.021 -15.681 1.00 69.50 92 LYS A CA 1
ATOM 713 C C . LYS A 1 92 ? 5.191 -1.786 -15.314 1.00 69.50 92 LYS A C 1
ATOM 715 O O . LYS A 1 92 ? 6.284 -1.210 -15.351 1.00 69.50 92 LYS A O 1
ATOM 720 N N . PRO A 1 93 ? 5.111 -3.096 -15.015 1.00 69.69 93 PRO A N 1
ATOM 721 C CA . PRO A 1 93 ? 6.279 -3.887 -14.615 1.00 69.69 93 PRO A CA 1
ATOM 722 C C . PRO A 1 93 ? 7.385 -3.884 -15.682 1.00 69.69 93 PRO A C 1
ATOM 724 O O . PRO A 1 93 ? 8.567 -3.773 -15.357 1.00 69.69 93 PRO A O 1
ATOM 727 N N . ASN A 1 94 ? 7.008 -3.939 -16.963 1.00 67.94 94 ASN A N 1
ATOM 728 C CA . ASN A 1 94 ? 7.955 -3.977 -18.078 1.00 67.94 94 ASN A CA 1
ATOM 729 C C . ASN A 1 94 ? 8.657 -2.638 -18.325 1.00 67.94 94 ASN A C 1
ATOM 731 O O . ASN A 1 94 ? 9.862 -2.629 -18.565 1.00 67.94 94 ASN A O 1
ATOM 735 N N . GLU A 1 95 ? 7.951 -1.511 -18.203 1.00 66.12 95 GLU A N 1
ATOM 736 C CA . GLU A 1 95 ? 8.559 -0.187 -18.402 1.00 66.12 95 GLU A CA 1
ATOM 737 C C . GLU A 1 95 ? 9.600 0.092 -17.310 1.00 66.12 95 GLU A C 1
ATOM 739 O O . GLU A 1 95 ? 10.727 0.471 -17.622 1.00 66.12 95 GLU A O 1
ATOM 744 N N . LEU A 1 96 ? 9.291 -0.235 -16.049 1.00 64.19 96 LEU A N 1
ATOM 745 C CA . LEU A 1 96 ? 10.234 -0.107 -14.930 1.00 64.19 96 LEU A CA 1
ATOM 746 C C . LEU A 1 96 ? 11.486 -0.975 -15.105 1.00 64.19 96 LEU A C 1
ATOM 748 O O . LEU A 1 96 ? 12.593 -0.510 -14.831 1.00 64.19 96 LEU A O 1
ATOM 752 N N . LYS A 1 97 ? 11.336 -2.211 -15.600 1.00 64.50 97 LYS A N 1
ATOM 753 C CA . LYS A 1 97 ? 12.479 -3.086 -15.913 1.00 64.50 97 LYS A CA 1
ATOM 754 C C . LYS A 1 97 ? 13.355 -2.495 -17.017 1.00 64.50 97 LYS A C 1
ATOM 756 O O . LYS A 1 97 ? 14.576 -2.516 -16.899 1.00 64.50 97 LYS A O 1
ATOM 761 N N . THR A 1 98 ? 12.750 -1.948 -18.072 1.00 64.31 98 THR A N 1
ATOM 762 C CA . THR A 1 98 ? 13.494 -1.377 -19.209 1.00 64.31 98 THR A CA 1
ATOM 763 C C . THR A 1 98 ? 14.136 -0.026 -18.909 1.00 64.31 98 THR A C 1
ATOM 765 O O . THR A 1 98 ? 15.200 0.264 -19.447 1.00 64.31 98 THR A O 1
ATOM 768 N N . SER A 1 99 ? 13.529 0.789 -18.044 1.00 61.00 99 SER A N 1
ATOM 769 C CA . SER A 1 99 ? 14.068 2.091 -17.633 1.00 61.00 99 SER A CA 1
ATOM 770 C C . SER A 1 99 ? 15.144 1.972 -16.551 1.00 61.00 99 SER A C 1
ATOM 772 O O . SER A 1 99 ? 15.892 2.921 -16.327 1.00 61.00 99 SER A O 1
ATOM 774 N N . CYS A 1 100 ? 15.244 0.819 -15.883 1.00 56.22 100 CYS A N 1
ATOM 775 C CA . CYS A 1 100 ? 16.232 0.564 -14.837 1.00 56.22 100 CYS A CA 1
ATOM 776 C C . CYS A 1 100 ? 16.932 -0.803 -15.018 1.00 56.22 100 CYS A C 1
ATOM 778 O O . CYS A 1 100 ? 16.868 -1.646 -14.119 1.00 56.22 100 CYS A O 1
ATOM 780 N N . PRO A 1 101 ? 17.618 -1.045 -16.156 1.00 55.03 101 PRO A N 1
ATOM 781 C CA . PRO A 1 101 ? 18.255 -2.336 -16.439 1.00 55.03 101 PRO A CA 1
ATOM 782 C C . PRO A 1 101 ? 19.390 -2.662 -15.452 1.00 55.03 101 PRO A C 1
ATOM 784 O O . PRO A 1 101 ? 19.599 -3.827 -15.124 1.00 55.03 101 PRO A O 1
ATOM 787 N N . ASP A 1 102 ? 20.049 -1.628 -14.913 1.00 54.22 102 ASP A N 1
ATOM 788 C CA . ASP A 1 102 ? 21.074 -1.714 -13.861 1.00 54.22 102 ASP A CA 1
ATOM 789 C C . ASP A 1 102 ? 20.531 -1.331 -12.468 1.00 54.22 102 ASP A C 1
ATOM 791 O O . ASP A 1 102 ? 21.282 -0.944 -11.566 1.00 54.22 102 ASP A O 1
ATOM 795 N N . GLY A 1 103 ? 19.208 -1.379 -12.282 1.00 59.06 103 GLY A N 1
ATOM 796 C CA . GLY A 1 103 ? 18.570 -1.067 -11.007 1.00 59.06 103 GLY A CA 1
ATOM 797 C C . GLY A 1 103 ? 19.060 -1.962 -9.865 1.00 59.06 103 GLY A C 1
ATOM 798 O O . GLY A 1 103 ? 19.613 -3.042 -10.100 1.00 59.06 103 GLY A O 1
ATOM 799 N N . PRO A 1 104 ? 18.856 -1.565 -8.591 1.00 65.12 104 PRO A N 1
ATOM 800 C CA . PRO A 1 104 ? 19.178 -2.437 -7.470 1.00 65.12 104 PRO A CA 1
ATOM 801 C C . PRO A 1 104 ? 18.539 -3.809 -7.683 1.00 65.12 104 PRO A C 1
ATOM 803 O O . PRO A 1 104 ? 17.345 -3.893 -7.956 1.00 65.12 104 PRO A O 1
ATOM 806 N N . LYS A 1 105 ? 19.316 -4.887 -7.530 1.00 68.44 105 LYS A N 1
ATOM 807 C CA . LYS A 1 105 ? 18.857 -6.272 -7.756 1.00 68.44 105 LYS A CA 1
ATOM 808 C C . LYS A 1 105 ? 17.531 -6.588 -7.046 1.00 68.44 105 LYS A C 1
ATOM 810 O O . LYS A 1 105 ? 16.708 -7.330 -7.565 1.00 68.44 105 LYS A O 1
ATOM 815 N N . VAL A 1 106 ? 17.313 -5.962 -5.889 1.00 67.06 106 VAL A N 1
ATOM 816 C CA . VAL A 1 106 ? 16.068 -6.022 -5.112 1.00 67.06 106 VAL A CA 1
ATOM 817 C C . VAL A 1 106 ? 14.865 -5.474 -5.893 1.00 67.06 106 VAL A C 1
ATOM 819 O O . VAL A 1 106 ? 13.835 -6.132 -5.935 1.00 67.06 106 VAL A O 1
ATOM 822 N N . LEU A 1 107 ? 14.993 -4.326 -6.567 1.00 69.12 107 LEU A N 1
ATOM 823 C CA . LEU A 1 107 ? 13.932 -3.748 -7.400 1.00 69.12 107 LEU A CA 1
ATOM 824 C C . LEU A 1 107 ? 13.607 -4.651 -8.599 1.00 69.12 107 LEU A C 1
ATOM 826 O O . LEU A 1 107 ? 12.441 -4.913 -8.866 1.00 69.12 107 LEU A O 1
ATOM 830 N N . ILE A 1 108 ? 14.624 -5.180 -9.286 1.00 68.88 108 ILE A N 1
ATOM 831 C CA . ILE A 1 108 ? 14.431 -6.085 -10.435 1.00 68.88 108 ILE A CA 1
ATOM 832 C C . ILE A 1 108 ? 13.712 -7.375 -10.008 1.00 68.88 108 ILE A C 1
ATOM 834 O O . ILE A 1 108 ? 12.814 -7.846 -10.712 1.00 68.88 108 ILE A O 1
ATOM 838 N N . ASN A 1 109 ? 14.070 -7.925 -8.845 1.00 73.62 109 ASN A N 1
ATOM 839 C CA . ASN A 1 109 ? 13.408 -9.098 -8.278 1.00 73.62 109 ASN A CA 1
ATOM 840 C C . ASN A 1 109 ? 11.943 -8.800 -7.933 1.00 73.62 109 ASN A C 1
ATOM 842 O O . ASN A 1 109 ? 11.069 -9.538 -8.371 1.00 73.62 109 ASN A O 1
ATOM 846 N N . ILE A 1 110 ? 11.666 -7.683 -7.249 1.00 75.00 110 ILE A N 1
ATOM 847 C CA . ILE A 1 110 ? 10.302 -7.241 -6.912 1.00 75.00 110 ILE A CA 1
ATOM 848 C C . ILE A 1 110 ? 9.437 -7.089 -8.169 1.00 75.00 110 ILE A C 1
ATOM 850 O O . ILE A 1 110 ? 8.316 -7.587 -8.210 1.00 75.00 110 ILE A O 1
ATOM 854 N N . LEU A 1 111 ? 9.959 -6.439 -9.215 1.00 72.44 111 LEU A N 1
ATOM 855 C CA . LEU A 1 111 ? 9.247 -6.262 -10.487 1.00 72.44 111 LEU A CA 1
ATOM 856 C C . LEU A 1 111 ? 8.983 -7.597 -11.194 1.00 72.44 111 LEU A C 1
ATOM 858 O O . LEU A 1 111 ? 7.990 -7.741 -11.903 1.00 72.44 111 LEU A O 1
ATOM 862 N N . SER A 1 112 ? 9.882 -8.568 -11.037 1.00 74.31 112 SER A 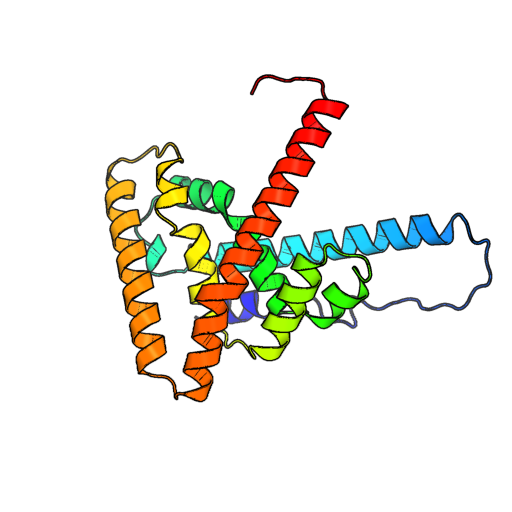N 1
ATOM 863 C CA . SER A 1 112 ? 9.730 -9.903 -11.621 1.00 74.31 112 SER A CA 1
ATOM 864 C C . SER A 1 112 ? 8.730 -10.760 -10.857 1.00 74.31 112 SER A C 1
ATOM 866 O O . SER A 1 112 ? 7.938 -11.452 -11.486 1.00 74.31 112 SER A O 1
ATOM 868 N N . GLU A 1 113 ? 8.722 -10.674 -9.528 1.00 77.25 113 GLU A N 1
ATOM 869 C CA . GLU A 1 113 ? 7.714 -11.322 -8.693 1.00 77.25 113 GLU A CA 1
ATOM 870 C C . GLU A 1 113 ? 6.332 -10.722 -8.970 1.00 77.25 113 GLU A C 1
ATOM 872 O O . GLU A 1 113 ? 5.412 -11.460 -9.296 1.00 77.25 113 GLU A O 1
ATOM 877 N N . LEU A 1 114 ? 6.188 -9.394 -8.969 1.00 74.12 114 LEU A N 1
ATOM 878 C CA . LEU A 1 114 ? 4.902 -8.729 -9.215 1.00 74.12 114 LEU A CA 1
ATOM 879 C C . LEU A 1 114 ? 4.286 -9.045 -10.582 1.00 74.12 114 LEU A C 1
ATOM 881 O O . LEU A 1 114 ? 3.070 -9.203 -10.667 1.00 74.12 114 LEU A O 1
ATOM 885 N N . GLU A 1 115 ? 5.103 -9.195 -11.626 1.00 73.88 115 GLU A N 1
ATOM 886 C CA . GLU A 1 115 ? 4.629 -9.631 -12.946 1.00 73.88 115 GLU A CA 1
ATOM 887 C C . GLU A 1 115 ? 4.028 -11.046 -12.903 1.00 73.88 115 GLU A C 1
ATOM 889 O O . GLU A 1 115 ? 2.993 -11.297 -13.516 1.00 73.88 115 GLU A O 1
ATOM 894 N N . GLN A 1 116 ? 4.628 -11.959 -12.135 1.00 74.44 116 GLN A N 1
ATOM 895 C CA . GLN A 1 116 ? 4.136 -13.334 -11.973 1.00 74.44 116 GLN A CA 1
ATOM 896 C C . GLN A 1 116 ? 2.900 -13.419 -11.069 1.00 74.44 116 GLN A C 1
ATOM 898 O O . GLN A 1 116 ? 2.157 -14.398 -11.123 1.00 74.44 116 GLN A O 1
ATOM 903 N N . LEU A 1 117 ? 2.682 -12.408 -10.223 1.00 72.94 117 LEU A N 1
ATOM 904 C CA . LEU A 1 117 ? 1.590 -12.390 -9.260 1.00 72.94 117 LEU A CA 1
ATOM 905 C C . LEU A 1 117 ? 0.235 -12.005 -9.858 1.00 72.94 117 LEU A C 1
ATOM 907 O O . LEU A 1 117 ? -0.745 -12.104 -9.128 1.00 72.94 117 LEU A O 1
ATOM 911 N N . GLU A 1 118 ? 0.146 -11.578 -11.126 1.00 76.12 118 GLU A N 1
ATOM 912 C CA . GLU A 1 118 ? -1.124 -11.293 -11.834 1.00 76.12 118 GLU A CA 1
ATOM 913 C C . GLU A 1 118 ? -2.191 -10.623 -10.935 1.00 76.12 118 GLU A C 1
ATOM 915 O O . GLU A 1 118 ? -3.356 -11.035 -10.831 1.00 76.12 118 GLU A O 1
ATOM 920 N N . LEU A 1 119 ? -1.729 -9.622 -10.192 1.00 76.06 119 LEU A N 1
ATOM 921 C CA . LEU A 1 119 ? -2.419 -9.031 -9.056 1.00 76.06 119 LEU A CA 1
ATOM 922 C C . LEU A 1 119 ? -3.764 -8.441 -9.472 1.00 76.06 119 LEU A C 1
ATOM 924 O O . LEU A 1 119 ? -3.848 -7.653 -10.417 1.00 76.06 119 LEU A O 1
ATOM 928 N N . ARG A 1 120 ? -4.825 -8.798 -8.751 1.00 82.62 120 ARG A N 1
ATOM 929 C CA . ARG A 1 120 ? -6.152 -8.223 -8.983 1.00 82.62 120 ARG A CA 1
ATOM 930 C C . ARG A 1 120 ? -6.289 -6.917 -8.219 1.00 82.62 120 ARG A C 1
ATOM 932 O O . ARG A 1 120 ? -5.707 -6.727 -7.159 1.00 82.62 120 ARG A O 1
ATOM 939 N N . GLU A 1 121 ? -7.130 -6.033 -8.726 1.00 82.62 121 GLU A N 1
ATOM 940 C CA . GLU A 1 121 ? -7.343 -4.720 -8.119 1.00 82.62 121 GLU A CA 1
ATOM 941 C C . GLU A 1 121 ? -7.782 -4.760 -6.640 1.00 82.62 121 GLU A C 1
ATOM 943 O O . GLU A 1 121 ? -7.204 -4.013 -5.858 1.00 82.62 121 GLU 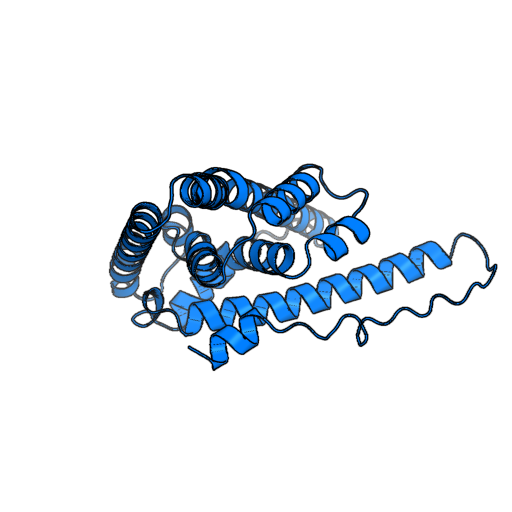A O 1
ATOM 948 N N . PRO A 1 122 ? -8.677 -5.667 -6.188 1.00 83.94 122 PRO A N 1
ATOM 949 C CA . PRO A 1 122 ? -8.996 -5.769 -4.761 1.00 83.94 122 PRO A CA 1
ATOM 950 C C . PRO A 1 122 ? -7.796 -6.200 -3.901 1.00 83.94 122 PRO A C 1
ATOM 952 O O . PRO A 1 122 ? -7.649 -5.757 -2.766 1.00 83.94 122 PRO A O 1
ATOM 955 N N . GLU A 1 123 ? -6.917 -7.051 -4.442 1.00 86.25 123 GLU A N 1
ATOM 956 C CA . GLU A 1 123 ? -5.680 -7.468 -3.767 1.00 86.25 123 GLU A CA 1
ATOM 957 C C . GLU A 1 123 ? -4.705 -6.287 -3.660 1.00 86.25 123 GLU A C 1
ATOM 959 O O . GLU A 1 123 ? -4.079 -6.094 -2.617 1.00 86.25 123 GLU A O 1
ATOM 964 N N . LEU A 1 124 ? -4.618 -5.469 -4.715 1.00 87.38 124 LEU A N 1
ATOM 965 C CA . LEU A 1 124 ? -3.794 -4.265 -4.755 1.00 87.38 124 LEU A CA 1
ATOM 966 C C . LEU A 1 124 ? -4.279 -3.205 -3.760 1.00 87.38 124 LEU A C 1
ATOM 968 O O . LEU A 1 124 ? -3.460 -2.654 -3.029 1.00 87.38 124 LEU A O 1
ATOM 972 N N . GLU A 1 125 ? -5.584 -2.931 -3.699 1.00 89.25 125 GLU A N 1
ATOM 973 C CA . GLU A 1 125 ? -6.155 -1.969 -2.747 1.00 89.25 125 GLU A CA 1
ATOM 974 C C . GLU A 1 125 ? -5.816 -2.356 -1.301 1.00 89.25 125 GLU A C 1
ATOM 976 O O . GLU A 1 125 ? -5.352 -1.520 -0.525 1.00 89.25 125 GLU A O 1
ATOM 981 N N . LEU A 1 126 ? -5.969 -3.636 -0.945 1.00 90.31 126 LEU A N 1
ATOM 982 C CA . LEU A 1 126 ? -5.610 -4.134 0.384 1.00 90.31 126 LEU A CA 1
ATOM 983 C C . LEU A 1 126 ? -4.098 -4.056 0.630 1.00 90.31 126 LEU A C 1
ATOM 985 O O . LEU A 1 126 ? -3.670 -3.640 1.708 1.00 90.31 126 LEU A O 1
ATOM 989 N N . ALA A 1 127 ? -3.280 -4.396 -0.367 1.00 90.38 127 ALA A N 1
ATOM 990 C CA . ALA A 1 127 ? -1.825 -4.325 -0.270 1.00 90.38 127 ALA A CA 1
ATOM 991 C C . ALA A 1 127 ? -1.294 -2.888 -0.133 1.00 90.38 127 ALA A C 1
ATOM 993 O O . ALA A 1 127 ? -0.351 -2.676 0.627 1.00 90.38 127 ALA A O 1
ATOM 994 N N . ILE A 1 128 ? -1.931 -1.895 -0.764 1.00 91.25 128 ILE A N 1
ATOM 995 C CA . ILE A 1 128 ? -1.649 -0.461 -0.561 1.00 91.25 128 ILE A CA 1
ATOM 996 C C . ILE A 1 128 ? -1.924 -0.048 0.892 1.00 91.25 128 ILE A C 1
ATOM 998 O O . ILE A 1 128 ? -1.186 0.750 1.467 1.00 91.25 128 ILE A O 1
ATOM 1002 N N . MET A 1 129 ? -2.960 -0.600 1.527 1.00 92.69 129 MET A N 1
ATOM 1003 C CA . MET A 1 129 ? -3.308 -0.241 2.905 1.00 92.69 129 MET A CA 1
ATOM 1004 C C . MET A 1 129 ? -2.358 -0.845 3.950 1.00 92.69 129 MET A C 1
ATOM 1006 O O . MET A 1 129 ? -2.231 -0.277 5.038 1.00 92.69 129 MET A O 1
ATOM 1010 N N . VAL A 1 130 ? -1.665 -1.951 3.648 1.00 91.94 130 VAL A N 1
ATOM 1011 C CA . VAL A 1 130 ? -0.789 -2.649 4.611 1.00 91.94 130 VAL A CA 1
ATOM 1012 C C . VAL A 1 130 ? 0.358 -1.769 5.125 1.00 91.94 130 VAL A C 1
ATOM 1014 O O . VAL A 1 130 ? 0.501 -1.665 6.346 1.00 91.94 130 VAL A O 1
ATOM 1017 N N . PRO A 1 131 ? 1.170 -1.104 4.276 1.00 88.81 131 PRO A N 1
ATOM 1018 C CA . PRO A 1 131 ? 2.213 -0.201 4.759 1.00 88.81 131 PRO A CA 1
ATOM 1019 C C . PRO A 1 131 ? 1.662 0.983 5.561 1.00 88.81 131 PRO A C 1
ATOM 1021 O O . PRO A 1 131 ? 2.282 1.389 6.544 1.00 88.81 131 PRO A O 1
ATOM 1024 N N . ILE A 1 132 ? 0.502 1.516 5.161 1.00 90.12 132 ILE A N 1
ATOM 1025 C CA . ILE A 1 132 ? -0.127 2.702 5.761 1.00 90.12 132 ILE A CA 1
ATOM 1026 C C . ILE A 1 132 ? -0.678 2.401 7.160 1.00 90.12 132 ILE A C 1
ATOM 1028 O O . ILE A 1 132 ? -0.458 3.176 8.089 1.00 90.12 132 ILE A O 1
ATOM 1032 N N . LEU A 1 133 ? -1.347 1.257 7.335 1.00 90.56 133 LEU A N 1
ATOM 1033 C CA . LEU A 1 133 ? -1.927 0.807 8.609 1.00 90.56 133 LEU A CA 1
ATOM 1034 C C . LEU A 1 133 ? -0.966 -0.070 9.430 1.00 90.56 133 LEU A C 1
ATOM 1036 O O . LEU A 1 133 ? -1.387 -0.773 10.357 1.00 90.56 133 LEU A O 1
ATOM 1040 N N . ASN A 1 134 ? 0.330 -0.053 9.110 1.00 87.19 134 ASN A N 1
ATOM 1041 C CA . ASN A 1 134 ? 1.330 -0.790 9.867 1.00 87.19 134 ASN A CA 1
ATOM 1042 C C . ASN A 1 134 ? 1.582 -0.112 11.217 1.00 87.19 134 ASN A C 1
ATOM 1044 O O . ASN A 1 134 ? 2.356 0.841 11.326 1.00 87.19 134 ASN A O 1
ATOM 1048 N N . THR A 1 135 ? 0.998 -0.675 12.273 1.00 82.81 135 THR A N 1
ATOM 1049 C CA . THR A 1 135 ? 1.090 -0.149 13.643 1.00 82.81 135 THR A CA 1
ATOM 1050 C C . THR A 1 135 ? 2.526 0.008 14.146 1.00 82.81 135 THR A C 1
ATOM 1052 O O . THR A 1 135 ? 2.790 0.911 14.937 1.00 82.81 135 THR A O 1
ATOM 1055 N N . ARG A 1 136 ? 3.499 -0.786 13.672 1.00 81.25 136 ARG A N 1
ATOM 1056 C CA . ARG A 1 136 ? 4.918 -0.601 14.045 1.00 81.25 136 ARG A CA 1
ATOM 1057 C C . ARG A 1 136 ? 5.488 0.713 13.524 1.00 81.25 136 ARG A C 1
ATOM 1059 O O . ARG A 1 136 ? 6.362 1.292 14.170 1.00 81.25 136 ARG A O 1
ATOM 1066 N N . THR A 1 137 ? 5.022 1.155 12.363 1.00 75.38 137 THR A N 1
ATOM 1067 C CA . THR A 1 137 ? 5.417 2.428 11.762 1.00 75.38 137 THR A CA 1
ATOM 1068 C C . THR A 1 137 ? 4.591 3.558 12.353 1.00 75.38 137 THR A C 1
ATOM 1070 O O . THR A 1 137 ? 5.162 4.544 12.813 1.00 75.38 137 THR A O 1
ATOM 1073 N N . THR A 1 138 ? 3.272 3.384 12.452 1.00 75.12 138 THR A N 1
ATOM 1074 C CA . THR A 1 138 ? 2.366 4.418 12.963 1.00 75.12 138 THR A CA 1
ATOM 1075 C C . THR A 1 138 ? 2.626 4.769 14.429 1.00 75.12 138 THR A C 1
ATOM 1077 O O . THR A 1 138 ? 2.543 5.933 14.796 1.00 75.12 138 THR A O 1
ATOM 1080 N N . ASN A 1 139 ? 3.060 3.814 15.260 1.00 81.25 139 ASN A N 1
ATOM 1081 C CA . ASN A 1 139 ? 3.438 4.079 16.656 1.00 81.25 139 ASN A CA 1
ATOM 1082 C C . ASN A 1 139 ? 4.659 5.002 16.812 1.00 81.25 139 ASN A C 1
ATOM 1084 O O . ASN A 1 139 ? 4.900 5.513 17.903 1.00 81.25 139 ASN A O 1
ATOM 1088 N N . LYS A 1 140 ? 5.451 5.196 15.751 1.00 81.88 140 LYS A N 1
ATOM 1089 C CA . LYS A 1 140 ? 6.590 6.128 15.743 1.00 81.88 140 LYS A CA 1
ATOM 1090 C C . LYS A 1 140 ? 6.178 7.545 15.343 1.00 81.88 140 LYS A C 1
ATOM 1092 O O . LYS A 1 140 ? 6.999 8.456 15.408 1.00 81.88 140 LYS A O 1
ATOM 1097 N N . ILE A 1 141 ? 4.933 7.731 14.910 1.00 81.94 141 ILE A N 1
ATOM 1098 C CA . ILE A 1 141 ? 4.388 9.012 14.478 1.00 81.94 141 ILE A CA 1
ATOM 1099 C C . ILE A 1 141 ? 3.791 9.718 15.692 1.00 81.94 141 ILE A C 1
ATOM 1101 O O . ILE A 1 141 ? 3.036 9.130 16.465 1.00 81.94 141 ILE A O 1
ATOM 1105 N N . LYS A 1 142 ? 4.095 11.008 15.844 1.00 86.31 142 LYS A N 1
ATOM 1106 C CA . LYS A 1 142 ? 3.413 11.856 16.821 1.00 86.31 142 LYS A CA 1
ATOM 1107 C C . LYS A 1 142 ? 2.025 12.219 16.287 1.00 86.31 142 LYS A C 1
ATOM 1109 O O . LYS A 1 142 ? 1.910 13.044 15.377 1.00 86.31 142 LYS A O 1
ATOM 1114 N N . LEU A 1 143 ? 0.995 11.584 16.833 1.00 85.81 143 LEU A N 1
ATOM 1115 C CA . LEU A 1 143 ? -0.403 11.891 16.530 1.00 85.81 143 LEU A CA 1
ATOM 1116 C C . LEU A 1 143 ? -0.856 13.132 17.308 1.00 85.81 143 LEU A C 1
ATOM 1118 O O . LEU A 1 143 ? -0.348 13.393 18.399 1.00 85.81 143 LEU A O 1
ATOM 1122 N N . ASP A 1 144 ? -1.781 13.894 16.724 1.00 86.69 144 ASP A N 1
ATOM 1123 C CA . ASP A 1 144 ? -2.378 15.068 17.382 1.00 86.69 144 ASP A CA 1
ATOM 1124 C C . ASP A 1 144 ? -3.660 14.706 18.150 1.00 86.69 144 ASP A C 1
ATOM 1126 O O . ASP A 1 144 ? -4.080 15.454 19.030 1.00 86.69 144 ASP A O 1
ATOM 1130 N N . PHE A 1 145 ? -4.248 13.544 17.843 1.00 86.12 145 PHE A N 1
ATOM 1131 C CA . PHE A 1 145 ? -5.508 13.059 18.398 1.00 86.12 145 PHE A CA 1
ATOM 1132 C C . PHE A 1 145 ? -5.303 11.675 19.021 1.00 86.12 145 PHE A C 1
ATOM 1134 O O . PHE A 1 145 ? -4.951 10.718 18.329 1.00 86.12 145 PHE A O 1
ATOM 1141 N N . ASP A 1 146 ? -5.523 11.554 20.331 1.00 84.50 146 ASP A N 1
ATOM 1142 C CA . ASP A 1 146 ? -5.344 10.282 21.046 1.00 84.50 146 ASP A CA 1
ATOM 1143 C C . ASP A 1 146 ? -6.363 9.218 20.604 1.00 84.50 146 ASP A C 1
ATOM 1145 O O . ASP A 1 146 ? -6.029 8.036 20.519 1.00 84.50 146 ASP A O 1
ATOM 1149 N N . GLU A 1 147 ? -7.583 9.633 20.254 1.00 88.44 147 GLU A N 1
ATOM 1150 C CA . GLU A 1 147 ? -8.654 8.747 19.772 1.00 88.44 147 GLU A CA 1
ATOM 1151 C C . GLU A 1 147 ? -8.318 8.053 18.443 1.00 88.44 147 GLU A C 1
ATOM 1153 O O . GLU A 1 147 ? -8.709 6.904 18.215 1.00 88.44 147 GLU A O 1
ATOM 1158 N N . ASP A 1 148 ? -7.510 8.699 17.599 1.00 90.50 148 ASP A N 1
ATOM 1159 C CA . ASP A 1 148 ? -7.065 8.112 16.338 1.00 90.50 148 ASP A CA 1
ATOM 1160 C C . ASP A 1 148 ? -6.136 6.917 16.568 1.00 90.50 148 ASP A C 1
ATOM 1162 O O . ASP A 1 148 ? -6.090 6.008 15.741 1.00 90.50 148 ASP A O 1
ATOM 1166 N N . LYS A 1 149 ? -5.420 6.863 17.697 1.00 87.56 149 LYS A N 1
ATOM 1167 C CA . LYS A 1 149 ? -4.506 5.757 18.005 1.00 87.56 149 LYS A CA 1
ATOM 1168 C C . LYS A 1 149 ? -5.253 4.430 18.129 1.00 87.56 149 LYS A C 1
ATOM 1170 O O . LYS A 1 149 ? -4.852 3.439 17.516 1.00 87.56 149 LYS A O 1
ATOM 1175 N N . ASP A 1 150 ? -6.351 4.421 18.879 1.00 89.25 150 ASP A N 1
ATOM 1176 C CA . ASP A 1 150 ? -7.191 3.233 19.047 1.00 89.25 150 ASP A CA 1
ATOM 1177 C C . ASP A 1 150 ? -7.888 2.871 17.732 1.00 89.25 150 ASP A C 1
ATOM 1179 O O . ASP A 1 150 ? -7.966 1.695 17.356 1.00 89.25 150 ASP A O 1
ATOM 1183 N N . GLN A 1 151 ? -8.326 3.881 16.975 1.00 92.19 151 GLN A N 1
ATOM 1184 C CA . GLN A 1 151 ? -8.935 3.677 15.665 1.00 92.19 151 GLN A CA 1
ATOM 1185 C C . GLN A 1 151 ? -7.939 3.098 14.648 1.00 92.19 151 GLN A C 1
ATOM 1187 O O . GLN A 1 151 ? -8.324 2.230 13.866 1.00 92.19 151 GLN A O 1
ATOM 1192 N N . ILE A 1 152 ? -6.663 3.489 14.668 1.00 91.62 152 ILE A N 1
ATOM 1193 C CA . ILE A 1 152 ? -5.607 2.907 13.824 1.00 91.62 152 ILE A CA 1
ATOM 1194 C C . ILE A 1 152 ? -5.402 1.430 14.161 1.00 91.62 152 ILE A C 1
ATOM 1196 O O . ILE A 1 152 ? -5.358 0.600 13.253 1.00 91.62 152 ILE A O 1
ATOM 1200 N N . VAL A 1 153 ? -5.300 1.083 15.450 1.00 91.19 153 VAL A N 1
ATOM 1201 C CA . VAL A 1 153 ? -5.134 -0.316 15.885 1.00 91.19 153 VAL A CA 1
ATOM 1202 C C . VAL A 1 153 ? -6.311 -1.160 15.410 1.00 91.19 153 VAL A C 1
ATOM 1204 O O . VAL A 1 153 ? -6.107 -2.233 14.840 1.00 91.19 153 VAL A O 1
ATOM 1207 N N . LYS A 1 154 ? -7.534 -0.651 15.576 1.00 93.44 154 LYS A N 1
ATOM 1208 C CA . LYS A 1 154 ? -8.741 -1.309 15.080 1.00 93.44 154 LYS A CA 1
ATOM 1209 C C . LYS A 1 154 ? -8.726 -1.472 13.560 1.00 93.44 154 LYS A C 1
ATOM 1211 O O . LYS A 1 154 ? -8.950 -2.566 13.068 1.00 93.44 154 LYS A O 1
ATOM 1216 N N . SER A 1 155 ? -8.397 -0.416 12.823 1.00 94.69 155 SER A N 1
ATOM 1217 C CA . SER A 1 155 ? -8.372 -0.433 11.353 1.00 94.69 155 SER A CA 1
ATOM 1218 C C . SER A 1 155 ? -7.310 -1.393 10.806 1.00 94.69 155 SER A C 1
ATOM 1220 O O . SER A 1 155 ? -7.530 -2.054 9.796 1.00 94.69 155 SER A O 1
ATOM 1222 N N . SER A 1 156 ? -6.175 -1.514 11.500 1.00 93.44 156 SER A N 1
ATOM 1223 C CA . SER A 1 156 ? -5.129 -2.497 11.202 1.00 93.44 156 SER A CA 1
ATOM 1224 C C . SER A 1 156 ? -5.611 -3.936 11.434 1.00 93.44 156 SER A C 1
ATOM 1226 O O . SER A 1 156 ? -5.338 -4.819 10.620 1.00 93.44 156 SER A O 1
ATOM 1228 N N . ALA A 1 157 ? -6.365 -4.177 12.512 1.00 92.75 157 ALA A N 1
ATOM 1229 C CA . ALA A 1 157 ? -6.978 -5.478 12.777 1.00 92.75 157 ALA A CA 1
ATOM 1230 C C . ALA A 1 157 ? -8.047 -5.829 11.728 1.00 92.75 157 ALA A C 1
ATOM 1232 O O . ALA A 1 157 ? -8.002 -6.924 11.171 1.00 92.75 157 ALA A O 1
ATOM 1233 N N . ASP A 1 158 ? -8.926 -4.879 11.397 1.00 94.31 158 ASP A N 1
ATOM 1234 C CA . ASP A 1 158 ? -9.969 -5.040 10.380 1.00 94.31 158 ASP A CA 1
ATOM 1235 C C . ASP A 1 158 ? -9.356 -5.363 9.000 1.00 94.31 158 ASP A C 1
ATOM 1237 O O . ASP A 1 158 ? -9.828 -6.265 8.308 1.00 94.31 158 ASP A O 1
ATOM 1241 N N . LEU A 1 159 ? -8.261 -4.687 8.617 1.00 93.75 159 LEU A N 1
ATOM 1242 C CA . LEU A 1 159 ? -7.514 -4.998 7.391 1.00 93.75 159 LEU A CA 1
ATOM 1243 C C . LEU A 1 159 ? -6.970 -6.432 7.414 1.00 93.75 159 LEU A C 1
ATOM 1245 O O . LEU A 1 159 ? -7.080 -7.155 6.426 1.00 93.75 159 LEU A O 1
ATOM 1249 N N . ASN A 1 160 ? -6.385 -6.859 8.533 1.00 90.00 160 ASN A N 1
ATOM 1250 C CA . ASN A 1 160 ? -5.835 -8.205 8.661 1.00 90.00 160 ASN A CA 1
ATOM 1251 C C . ASN A 1 160 ? -6.920 -9.288 8.553 1.00 90.00 160 ASN A C 1
ATOM 1253 O O . ASN A 1 160 ? -6.684 -10.347 7.976 1.00 90.00 160 ASN A O 1
ATOM 1257 N N . ASP A 1 161 ? -8.111 -9.038 9.090 1.00 91.06 161 ASP A N 1
ATOM 1258 C CA . ASP A 1 161 ? -9.225 -9.977 8.983 1.00 91.06 161 ASP A CA 1
ATOM 1259 C C . ASP A 1 161 ? -9.784 -10.048 7.556 1.00 91.06 161 ASP A C 1
ATOM 1261 O O . ASP A 1 161 ? -10.107 -11.137 7.081 1.00 91.06 161 ASP A O 1
ATOM 1265 N N . GLU A 1 162 ? -9.798 -8.936 6.819 1.00 91.31 162 GLU A N 1
ATOM 1266 C CA . GLU A 1 162 ? -10.167 -8.938 5.400 1.00 91.31 162 GLU A CA 1
ATOM 1267 C C . GLU A 1 162 ? -9.137 -9.655 4.523 1.00 91.31 162 GLU A C 1
ATOM 1269 O O . GLU A 1 162 ? -9.516 -10.419 3.637 1.00 91.31 162 GLU A O 1
ATOM 1274 N N . LEU A 1 163 ? -7.843 -9.508 4.819 1.00 87.56 163 LEU A N 1
ATOM 1275 C CA . LEU A 1 163 ? -6.786 -10.288 4.169 1.00 87.56 163 LEU A CA 1
ATOM 1276 C C . LEU A 1 163 ? -6.950 -11.793 4.417 1.00 87.56 163 LEU A C 1
ATOM 1278 O O . LEU A 1 163 ? -6.776 -12.591 3.498 1.00 87.56 163 LEU A O 1
ATOM 1282 N N . LYS A 1 164 ? -7.324 -12.201 5.637 1.00 86.19 164 LYS A N 1
ATOM 1283 C CA . LYS A 1 164 ? -7.628 -13.610 5.934 1.00 86.19 164 LYS A CA 1
ATOM 1284 C C . LYS A 1 164 ? -8.870 -14.093 5.192 1.00 86.19 164 LYS A C 1
ATOM 1286 O O . LYS A 1 164 ? -8.853 -15.210 4.688 1.00 86.19 164 LYS A O 1
ATOM 1291 N N . SER A 1 165 ? -9.927 -13.280 5.120 1.00 87.81 165 SER A N 1
ATOM 1292 C CA . SER A 1 165 ? -11.132 -13.620 4.350 1.00 87.81 165 SER A CA 1
ATOM 1293 C C . SER A 1 165 ? -10.783 -13.836 2.884 1.00 87.81 165 SER A C 1
ATOM 1295 O O . SER A 1 165 ? -11.098 -14.882 2.333 1.00 87.81 165 SER A O 1
ATOM 1297 N N . LEU A 1 166 ? -10.024 -12.909 2.294 1.00 84.56 166 LEU A N 1
ATOM 1298 C CA . LEU A 1 166 ? -9.543 -13.021 0.923 1.00 84.56 166 LEU A CA 1
ATOM 1299 C C . LEU A 1 166 ? -8.778 -14.329 0.696 1.00 84.56 166 LEU A C 1
ATOM 1301 O O . LEU A 1 166 ? -9.021 -14.997 -0.299 1.00 84.56 166 LEU A O 1
ATOM 1305 N N . LEU A 1 167 ? -7.886 -14.718 1.612 1.00 80.44 167 LEU A N 1
ATOM 1306 C CA . LEU A 1 167 ? -7.141 -15.979 1.514 1.00 80.44 167 LEU A CA 1
ATOM 1307 C C . LEU A 1 167 ? -8.034 -17.225 1.614 1.00 80.44 167 LEU A C 1
ATOM 1309 O O . LEU A 1 167 ? -7.695 -18.246 1.024 1.00 80.44 167 LEU A O 1
ATOM 1313 N N . ASN A 1 168 ? -9.146 -17.154 2.348 1.00 80.69 168 ASN A N 1
ATOM 1314 C CA . ASN A 1 168 ? -10.094 -18.263 2.486 1.00 80.69 168 ASN A CA 1
ATOM 1315 C C . ASN A 1 168 ? -11.038 -18.390 1.281 1.00 80.69 168 ASN A C 1
ATOM 1317 O O . ASN A 1 168 ? -11.504 -19.489 0.986 1.00 80.69 168 ASN A O 1
ATOM 1321 N N . ASP A 1 169 ? -11.325 -17.276 0.606 1.00 79.62 169 ASP A N 1
ATOM 1322 C CA . ASP A 1 169 ? -12.292 -17.204 -0.495 1.00 79.62 169 ASP A CA 1
ATOM 1323 C C . ASP A 1 169 ? -11.672 -17.530 -1.867 1.00 79.62 169 ASP A C 1
ATOM 1325 O O . ASP A 1 169 ? -12.391 -17.741 -2.847 1.00 79.62 169 ASP A O 1
ATOM 1329 N N . ILE A 1 170 ? -10.340 -17.574 -1.961 1.00 77.25 170 ILE A N 1
ATOM 1330 C CA . ILE A 1 170 ? -9.601 -17.832 -3.204 1.00 77.25 170 ILE A CA 1
ATOM 1331 C C . ILE A 1 170 ? -9.088 -19.277 -3.269 1.00 77.25 170 ILE A C 1
ATOM 1333 O O . ILE A 1 170 ? -8.807 -19.904 -2.250 1.00 77.25 170 ILE A O 1
ATOM 1337 N N . GLY A 1 171 ? -8.963 -19.832 -4.478 1.00 73.69 171 GLY A N 1
ATOM 1338 C CA . GLY A 1 171 ? -8.443 -21.185 -4.673 1.00 73.69 171 GLY A CA 1
ATOM 1339 C C . GLY A 1 171 ? -6.969 -21.320 -4.267 1.00 73.69 171 GLY A C 1
ATOM 1340 O O . GLY A 1 171 ? -6.236 -20.343 -4.132 1.00 73.69 171 GLY A O 1
ATOM 1341 N N . ASN A 1 172 ? -6.495 -22.560 -4.088 1.00 70.19 172 ASN A N 1
ATOM 1342 C CA . ASN A 1 172 ? -5.130 -22.842 -3.606 1.00 70.19 172 ASN A CA 1
ATOM 1343 C C . ASN A 1 172 ? -4.013 -22.207 -4.466 1.00 70.19 172 ASN A C 1
ATOM 1345 O O . ASN A 1 172 ? -2.941 -21.868 -3.953 1.00 70.19 172 ASN A O 1
ATOM 1349 N N . CYS A 1 173 ? -4.240 -22.060 -5.777 1.00 62.31 173 CYS A N 1
ATOM 1350 C CA . CYS A 1 173 ? -3.276 -21.443 -6.689 1.00 62.31 173 CYS A CA 1
ATOM 1351 C C . CYS A 1 173 ? -3.205 -19.925 -6.469 1.00 62.31 173 CYS A C 1
ATOM 1353 O O . CYS A 1 173 ? -2.113 -19.380 -6.293 1.00 62.31 173 CYS A O 1
ATOM 1355 N N . GLU A 1 174 ? -4.354 -19.254 -6.363 1.00 72.88 174 GLU A N 1
ATOM 1356 C CA . GLU A 1 174 ? -4.423 -17.830 -6.030 1.00 72.88 174 GLU A CA 1
ATOM 1357 C C . GLU A 1 174 ? -3.928 -17.546 -4.605 1.00 72.88 174 GLU A C 1
ATOM 1359 O O . GLU A 1 174 ? -3.270 -16.536 -4.370 1.00 72.88 174 GLU A O 1
ATOM 1364 N N . MET A 1 175 ? -4.162 -18.458 -3.659 1.00 78.00 175 MET A N 1
ATOM 1365 C CA . MET A 1 175 ? -3.688 -18.339 -2.279 1.00 78.00 175 MET A CA 1
ATOM 1366 C C . MET A 1 175 ? -2.163 -18.235 -2.207 1.00 78.00 175 MET A C 1
ATOM 1368 O O . MET A 1 175 ? -1.635 -17.374 -1.509 1.00 78.00 175 MET A O 1
ATOM 1372 N N . THR A 1 176 ? -1.446 -19.058 -2.973 1.00 78.31 176 THR A N 1
ATOM 1373 C CA . THR 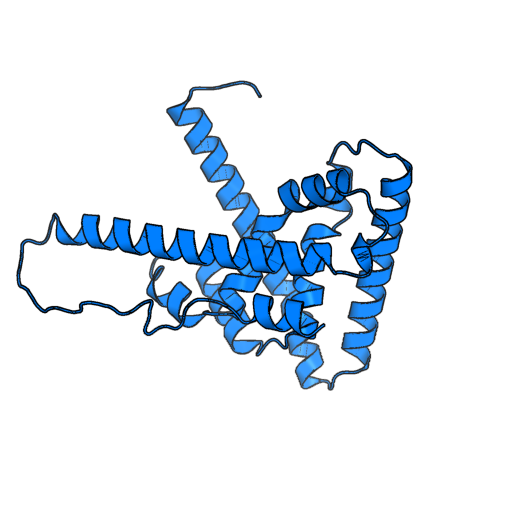A 1 176 ? 0.028 -19.026 -3.024 1.00 78.31 176 THR A CA 1
ATOM 1374 C C . THR A 1 176 ? 0.536 -17.670 -3.521 1.00 78.31 176 THR A C 1
ATOM 1376 O O . THR A 1 176 ? 1.489 -17.112 -2.979 1.00 78.31 176 THR A O 1
ATOM 1379 N N . ARG A 1 177 ? -0.151 -17.111 -4.519 1.00 81.06 177 ARG A N 1
ATOM 1380 C CA . ARG A 1 177 ? 0.137 -15.813 -5.134 1.00 81.06 177 ARG A CA 1
ATOM 1381 C C . ARG A 1 177 ? -0.081 -14.662 -4.149 1.00 81.06 177 ARG A C 1
ATOM 1383 O O . ARG A 1 177 ? 0.803 -13.842 -3.921 1.00 81.06 177 ARG A O 1
ATOM 1390 N N . VAL A 1 178 ? -1.238 -14.643 -3.494 1.00 78.06 178 VAL A N 1
ATOM 1391 C CA . VAL A 1 178 ? -1.576 -13.632 -2.486 1.00 78.06 178 VAL A CA 1
ATOM 1392 C C . VAL A 1 178 ? -0.628 -13.730 -1.285 1.00 78.06 178 VAL A C 1
ATOM 1394 O O . VAL A 1 178 ? -0.141 -12.711 -0.806 1.00 78.06 178 VAL A O 1
ATOM 1397 N N . ILE A 1 179 ? -0.255 -14.933 -0.843 1.00 80.75 179 ILE A N 1
ATOM 1398 C CA . ILE A 1 179 ? 0.761 -15.103 0.207 1.00 80.75 179 ILE A CA 1
ATOM 1399 C C . ILE A 1 179 ? 2.110 -14.524 -0.227 1.00 80.75 179 ILE A C 1
ATOM 1401 O O . ILE A 1 179 ? 2.715 -13.788 0.549 1.00 80.75 179 ILE A O 1
ATOM 1405 N N . ALA A 1 180 ? 2.579 -14.807 -1.444 1.00 80.00 180 ALA A N 1
ATOM 1406 C CA . ALA A 1 180 ? 3.846 -14.276 -1.947 1.00 80.00 180 ALA A CA 1
ATOM 1407 C C . ALA A 1 180 ? 3.860 -12.733 -1.992 1.00 80.00 180 ALA A C 1
ATOM 1409 O O . ALA A 1 180 ? 4.856 -12.113 -1.610 1.00 80.00 180 ALA A O 1
ATOM 1410 N N . LEU A 1 181 ? 2.735 -12.099 -2.340 1.00 81.12 181 LEU A N 1
ATOM 1411 C CA . LEU A 1 181 ? 2.583 -10.643 -2.252 1.00 81.12 181 LEU A CA 1
ATOM 1412 C C . LEU A 1 181 ? 2.837 -10.115 -0.831 1.00 81.12 181 LEU A C 1
ATOM 1414 O O . LEU A 1 181 ? 3.647 -9.208 -0.628 1.00 81.12 181 LEU A O 1
ATOM 1418 N N . PHE A 1 182 ? 2.143 -10.675 0.160 1.00 79.38 182 PHE A N 1
ATOM 1419 C CA . PHE A 1 182 ? 2.180 -10.156 1.529 1.00 79.38 182 PHE A CA 1
ATOM 1420 C C . PHE A 1 182 ? 3.430 -10.585 2.309 1.00 79.38 182 PHE A C 1
ATOM 1422 O O . PHE A 1 182 ? 3.909 -9.828 3.153 1.00 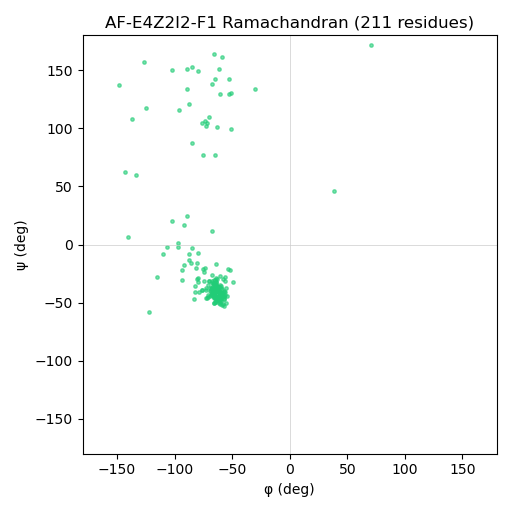79.38 182 PHE A O 1
ATOM 1429 N N . ALA A 1 183 ? 3.969 -11.776 2.040 1.00 80.69 183 ALA A N 1
ATOM 1430 C CA . ALA A 1 183 ? 5.083 -12.360 2.784 1.00 80.69 183 ALA A CA 1
ATOM 1431 C C . ALA A 1 183 ? 6.461 -12.075 2.171 1.00 80.69 183 ALA A C 1
ATOM 1433 O O . ALA A 1 183 ? 7.459 -12.157 2.886 1.00 80.69 183 ALA A O 1
ATOM 1434 N N . THR A 1 184 ? 6.531 -11.751 0.878 1.00 80.00 184 THR A N 1
ATOM 1435 C CA . THR A 1 184 ? 7.805 -11.552 0.170 1.00 80.00 184 THR A CA 1
ATOM 1436 C C . THR A 1 184 ? 7.880 -10.160 -0.441 1.00 80.00 184 THR A C 1
ATOM 1438 O O . THR A 1 184 ? 8.737 -9.368 -0.045 1.00 80.00 184 THR A O 1
ATOM 1441 N N . VAL A 1 185 ? 6.931 -9.807 -1.310 1.00 80.12 185 VAL A N 1
ATOM 1442 C CA . VAL A 1 185 ? 7.002 -8.555 -2.076 1.00 80.12 185 VAL A CA 1
ATOM 1443 C C . VAL A 1 185 ? 6.901 -7.315 -1.187 1.00 80.12 185 VAL A C 1
ATOM 1445 O O . VAL A 1 185 ? 7.744 -6.422 -1.282 1.00 80.12 185 VAL A O 1
ATOM 1448 N N . LEU A 1 186 ? 5.900 -7.238 -0.302 1.00 82.00 186 LEU A N 1
ATOM 1449 C CA . LEU A 1 186 ? 5.723 -6.077 0.582 1.00 82.00 186 LEU A CA 1
ATOM 1450 C C . LEU A 1 186 ? 6.917 -5.850 1.533 1.00 82.00 186 LEU A C 1
ATOM 1452 O O . LEU A 1 186 ? 7.374 -4.706 1.637 1.00 82.00 186 LEU A O 1
ATOM 1456 N N . PRO A 1 187 ? 7.471 -6.881 2.206 1.00 82.56 187 PRO A N 1
ATOM 1457 C CA . PRO A 1 187 ? 8.708 -6.731 2.970 1.00 82.56 187 PRO A CA 1
ATOM 1458 C C . PRO A 1 187 ? 9.884 -6.214 2.135 1.00 82.56 187 PRO A C 1
ATOM 1460 O O . PRO A 1 187 ? 10.536 -5.253 2.546 1.00 82.56 187 PRO A O 1
ATOM 1463 N N . SER A 1 188 ? 10.122 -6.778 0.947 1.00 80.81 188 SER A N 1
ATOM 1464 C CA . SER A 1 188 ? 11.215 -6.339 0.069 1.00 80.81 188 SER A CA 1
ATOM 1465 C C . SER A 1 188 ? 11.033 -4.899 -0.424 1.00 80.81 188 SER A C 1
ATOM 1467 O O . SER A 1 188 ? 12.003 -4.143 -0.497 1.00 80.81 188 SER A O 1
ATOM 1469 N N . LEU A 1 189 ? 9.795 -4.477 -0.701 1.00 80.12 189 LEU A N 1
ATOM 1470 C CA . LEU A 1 189 ? 9.468 -3.082 -1.010 1.00 80.12 189 LEU A CA 1
ATOM 1471 C C . LEU A 1 189 ? 9.773 -2.148 0.162 1.00 80.12 189 LEU A C 1
ATOM 1473 O O . LEU A 1 189 ? 10.298 -1.054 -0.049 1.00 80.12 189 LEU A O 1
ATOM 1477 N N . SER A 1 190 ? 9.489 -2.574 1.394 1.00 80.81 190 SER A N 1
ATOM 1478 C CA . SER A 1 190 ? 9.814 -1.790 2.587 1.00 80.81 190 SER A CA 1
ATOM 1479 C C . SER A 1 190 ? 11.323 -1.645 2.776 1.00 80.81 190 SER A C 1
ATOM 1481 O O . SER A 1 190 ? 11.803 -0.535 3.000 1.00 80.81 190 SER A O 1
ATOM 1483 N N . GLU A 1 191 ? 12.096 -2.719 2.602 1.00 79.94 191 GLU A N 1
ATOM 1484 C CA . GLU A 1 191 ? 13.564 -2.661 2.646 1.00 79.94 191 GLU A CA 1
ATOM 1485 C C . GLU A 1 191 ? 14.130 -1.707 1.589 1.00 79.94 191 GLU A C 1
ATOM 1487 O O . GLU A 1 191 ? 14.989 -0.872 1.888 1.00 79.94 191 GLU A O 1
ATOM 1492 N N . LEU A 1 192 ? 13.605 -1.781 0.365 1.00 77.38 192 LEU A N 1
ATOM 1493 C CA . LEU A 1 192 ? 14.005 -0.904 -0.727 1.00 77.38 192 LEU A CA 1
ATOM 1494 C C . LEU A 1 192 ? 13.673 0.565 -0.421 1.00 77.38 192 LEU A C 1
ATOM 1496 O O . LEU A 1 192 ? 14.525 1.439 -0.590 1.00 77.38 192 LEU A O 1
ATOM 1500 N N . ALA A 1 193 ? 12.468 0.844 0.081 1.00 77.69 193 ALA A N 1
ATOM 1501 C CA . ALA A 1 193 ? 12.056 2.187 0.473 1.00 77.69 193 ALA A CA 1
ATOM 1502 C C . ALA A 1 193 ? 12.948 2.752 1.590 1.00 77.69 193 ALA A C 1
ATOM 1504 O O . ALA A 1 193 ? 13.352 3.914 1.523 1.00 77.69 193 ALA A O 1
ATOM 1505 N N . GLN A 1 194 ? 13.310 1.944 2.592 1.00 77.25 194 GLN A N 1
ATOM 1506 C CA . GLN A 1 194 ? 14.229 2.359 3.657 1.00 77.25 194 GLN A CA 1
ATOM 1507 C C . GLN A 1 194 ? 15.639 2.637 3.127 1.00 77.25 194 GLN A C 1
ATOM 1509 O O . GLN A 1 194 ? 16.251 3.633 3.517 1.00 77.25 194 GLN A O 1
ATOM 1514 N N . LEU A 1 195 ? 16.141 1.820 2.196 1.00 77.00 195 LEU A N 1
ATOM 1515 C CA . LEU A 1 195 ? 17.434 2.049 1.552 1.00 77.00 195 LEU A CA 1
ATOM 1516 C C . LEU A 1 195 ? 17.462 3.390 0.808 1.00 77.00 195 LEU A C 1
ATOM 1518 O O . LEU A 1 195 ? 18.422 4.149 0.951 1.00 77.00 195 LEU A O 1
ATOM 1522 N N . TYR A 1 196 ? 16.418 3.704 0.037 1.00 73.81 196 TYR A N 1
ATOM 1523 C CA . TYR A 1 196 ? 16.325 4.983 -0.670 1.00 73.81 196 TYR A CA 1
ATOM 1524 C C . TYR A 1 196 ? 16.168 6.168 0.287 1.00 73.81 196 TYR A C 1
ATOM 1526 O O . TYR A 1 196 ? 16.866 7.166 0.110 1.00 73.81 196 TYR A O 1
ATOM 1534 N N . LYS A 1 197 ? 15.340 6.048 1.337 1.00 74.38 197 LYS A N 1
ATOM 1535 C CA . LYS A 1 197 ? 15.224 7.066 2.399 1.00 74.38 197 LYS A CA 1
ATOM 1536 C C . LYS A 1 197 ? 16.585 7.331 3.060 1.00 74.38 197 LYS A C 1
ATOM 1538 O O . LYS A 1 197 ? 16.968 8.485 3.229 1.00 74.38 197 LYS A O 1
ATOM 1543 N N . SER A 1 198 ? 17.349 6.282 3.378 1.00 75.38 198 SER A N 1
ATOM 1544 C CA . SER A 1 198 ? 18.693 6.408 3.962 1.00 75.38 198 SER A CA 1
ATOM 1545 C C . SER A 1 198 ? 19.671 7.095 3.011 1.00 75.38 198 SER A C 1
ATOM 1547 O O . SER A 1 198 ? 20.323 8.055 3.408 1.00 75.38 198 SER A O 1
ATOM 1549 N N . LYS A 1 199 ? 19.743 6.656 1.747 1.00 74.12 199 LYS A N 1
ATOM 1550 C CA . LYS A 1 199 ? 20.634 7.260 0.743 1.00 74.12 199 LYS A CA 1
ATOM 1551 C C . LYS A 1 199 ? 20.314 8.73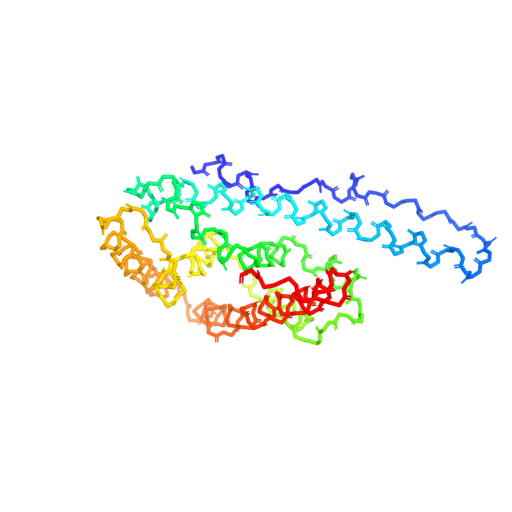1 0.497 1.00 74.12 199 LYS A C 1
ATOM 1553 O O . LYS A 1 199 ? 21.235 9.531 0.368 1.00 74.12 199 LYS A O 1
ATOM 1558 N N . LEU A 1 200 ? 19.029 9.084 0.445 1.00 71.25 200 LEU A N 1
ATOM 1559 C CA . LEU A 1 200 ? 18.595 10.472 0.327 1.00 71.25 200 LEU A CA 1
ATOM 1560 C C . LEU A 1 200 ? 19.059 11.284 1.538 1.00 71.25 200 LEU A C 1
ATOM 1562 O O . LEU A 1 200 ? 19.646 12.343 1.360 1.00 71.25 200 LEU A O 1
ATOM 1566 N N . ASN A 1 201 ? 18.867 10.773 2.756 1.00 71.75 201 ASN A N 1
ATOM 1567 C CA . ASN A 1 201 ? 19.333 11.442 3.972 1.00 71.75 201 ASN A CA 1
ATOM 1568 C C . ASN A 1 201 ? 20.856 11.627 3.998 1.00 71.75 201 ASN A C 1
ATOM 1570 O O . ASN A 1 201 ? 21.330 12.688 4.397 1.00 71.75 201 ASN A O 1
ATOM 1574 N N . ASP A 1 202 ? 21.628 10.628 3.571 1.00 73.75 202 ASP A N 1
ATOM 1575 C CA . ASP A 1 202 ? 23.090 10.724 3.503 1.00 73.75 202 ASP A CA 1
ATOM 1576 C C . ASP A 1 202 ? 23.538 11.762 2.468 1.00 73.75 202 ASP A C 1
ATOM 1578 O O . ASP A 1 202 ? 24.450 12.548 2.729 1.00 73.75 202 ASP A O 1
ATOM 1582 N N . LEU A 1 203 ? 22.863 11.812 1.316 1.00 68.81 203 LEU A N 1
ATOM 1583 C CA . LEU A 1 203 ? 23.120 12.807 0.279 1.00 68.81 203 LEU A CA 1
ATOM 1584 C C . LEU A 1 203 ? 22.749 14.214 0.758 1.00 68.81 203 LEU A C 1
ATOM 1586 O O . LEU A 1 203 ? 23.551 15.128 0.619 1.00 68.81 203 LEU A O 1
ATOM 1590 N N . LEU A 1 204 ? 21.597 14.381 1.408 1.00 69.56 204 LEU A N 1
ATOM 1591 C CA . LEU A 1 204 ? 21.193 15.652 2.011 1.00 69.56 204 LEU A CA 1
ATOM 1592 C C . LEU A 1 204 ? 22.199 16.117 3.070 1.00 69.56 204 LEU A C 1
ATOM 1594 O O . LEU A 1 204 ? 22.603 17.271 3.041 1.00 69.56 204 LEU A O 1
ATOM 1598 N N . LYS A 1 205 ? 22.671 15.231 3.956 1.00 74.19 205 LYS A N 1
ATOM 1599 C CA . LYS A 1 205 ? 23.716 15.561 4.945 1.00 74.19 205 LYS A CA 1
ATOM 1600 C C . LYS A 1 205 ? 25.042 15.948 4.297 1.00 74.19 205 LYS A C 1
ATOM 1602 O O . LYS A 1 205 ? 25.766 16.784 4.831 1.00 74.19 205 LYS A O 1
ATOM 1607 N N . LYS A 1 206 ? 25.388 15.321 3.173 1.00 74.25 206 LYS A N 1
ATOM 1608 C CA . LYS A 1 206 ? 26.611 15.621 2.428 1.00 74.25 206 LYS A CA 1
ATOM 1609 C C . LYS A 1 206 ? 26.527 16.981 1.728 1.00 74.25 206 LYS A C 1
ATOM 1611 O O . LYS A 1 206 ? 27.480 17.747 1.808 1.00 74.25 206 LYS A O 1
ATOM 1616 N N . GLU A 1 207 ? 25.409 17.268 1.066 1.00 73.56 207 GLU A N 1
ATOM 1617 C CA . GLU A 1 207 ? 25.221 18.477 0.250 1.00 73.56 207 GLU A CA 1
ATOM 1618 C C . GLU A 1 207 ? 24.829 19.707 1.084 1.00 73.56 207 GLU A C 1
ATOM 1620 O O . GLU A 1 207 ? 25.273 20.817 0.802 1.00 73.56 207 GLU A O 1
ATOM 1625 N N . LEU A 1 208 ? 24.029 19.530 2.138 1.00 73.81 208 LEU A N 1
ATOM 1626 C CA . LEU A 1 208 ? 23.559 20.617 3.007 1.00 73.81 208 LEU A CA 1
ATOM 1627 C C . LEU A 1 208 ? 24.411 20.779 4.279 1.00 73.81 208 LEU A C 1
ATOM 1629 O O . LEU A 1 208 ? 24.156 21.671 5.088 1.00 73.81 208 LEU A O 1
ATOM 1633 N N . GLY A 1 209 ? 25.421 19.923 4.466 1.00 60.66 209 GLY A N 1
ATOM 1634 C CA . GLY A 1 209 ? 26.112 19.755 5.742 1.00 60.66 209 GLY A CA 1
ATOM 1635 C C . GLY A 1 209 ? 25.220 19.070 6.785 1.00 60.66 209 GLY A C 1
ATOM 1636 O O . GLY A 1 209 ? 24.030 18.843 6.567 1.00 60.66 209 GLY A O 1
ATOM 1637 N N . SER A 1 210 ? 25.792 18.714 7.939 1.00 54.09 210 SER A N 1
ATOM 1638 C CA . SER A 1 210 ? 25.064 18.111 9.063 1.00 54.09 210 SER A CA 1
ATOM 1639 C C . SER A 1 210 ? 24.039 19.089 9.650 1.00 54.09 210 SER A C 1
ATOM 1641 O O . SER A 1 210 ? 24.270 19.690 10.697 1.00 54.09 210 SER A O 1
ATOM 1643 N N . ILE A 1 211 ? 22.900 19.271 8.988 1.00 49.03 211 ILE A N 1
ATOM 1644 C CA . ILE A 1 211 ? 21.754 19.937 9.589 1.00 49.03 211 ILE A CA 1
ATOM 1645 C C . ILE A 1 211 ? 21.166 18.932 10.580 1.00 49.03 211 ILE A C 1
ATOM 1647 O O . ILE A 1 211 ? 20.592 17.917 10.189 1.00 49.03 211 ILE A O 1
ATOM 1651 N N . ASN A 1 212 ? 21.374 19.191 11.873 1.00 40.59 212 ASN A N 1
ATOM 1652 C CA . ASN A 1 212 ? 20.604 18.547 12.931 1.00 40.59 212 ASN A CA 1
ATOM 1653 C C . ASN A 1 212 ? 19.143 18.981 12.755 1.00 40.59 212 ASN A C 1
ATOM 1655 O O . ASN A 1 212 ? 18.800 20.113 13.098 1.00 40.59 212 ASN A O 1
ATOM 1659 N N . ILE A 1 213 ? 18.325 18.100 12.176 1.00 40.47 213 ILE A N 1
ATOM 1660 C CA . ILE A 1 213 ? 16.860 18.154 12.256 1.00 40.47 213 ILE A CA 1
ATOM 1661 C C . ILE A 1 213 ? 16.441 17.341 13.477 1.00 40.47 213 ILE A C 1
ATOM 1663 O O . ILE A 1 213 ? 16.951 16.203 13.611 1.00 40.47 213 ILE A O 1
#

Secondary structure (DSSP, 8-state):
-HHHHHHHT----TTTS----------TTTHHHHHHHHHHHHHHHHHHHHHHHHHHHHHH-TTTTTS-HHHHHHHHHHHHHHHHHHHHHHH-HHHHHHH-TTS-HHHHHHHHHHHHTT--HHHHHHHHHHHHT-HHHHTTS--S-HHHHHHHHHHHHHHHHHHHHHHHHS-HHHHHHHHHIIIIIHHHHHHHHHHHHHHHHHHHHHHS-----

InterPro domains:
  IPR000536 Nuclear hormone receptor, ligand-binding domain [PS51843] (3-213)
  IPR035500 Nuclear hormone receptor-like domain superfamily [SSF48508] (34-194)

Foldseek 3Di:
DVVLVVLLQDDPDVVVVDDPPDDDDDDDPVVVVVLVVNLVVVVVSLLVSLLVSLLSLLVPDPLCVPPDPVLLVQLCVQFVQLLSLLSSLLNCLPVVCVSCVVPDPLSVVLSVLNVVLNDDPVLSSLLSVQRSLPLVRSVVTDDPDPVVNVSSVVSNVVSVVVLVVVLVVDDPVNNVSSCCSVVPNSVSSVVVVVVVVVVVVVVCCVVVPPDPD

Sequence (213 aa):
SELVSAKIRRLPPASQLGFQTHPTVVDNTEAGTLTSITSFRLIEEAFHDSLEAVIEVVKHSKFTSKLHPETILKMLSSSVIESVLLHLAWLKPNELKTSCPDGPKVLINILSELEQLELREPELELAIMVPILNTRTTNKIKLDFDEDKDQIVKSSADLNDELKSLLNDIGNCEMTRVIALFATVLPSLSELAQLYKSKLNDLLKKELGSINI

Nearest PDB structures (foldseek):
  5dy8-assembly1_B  TM=5.881E-01  e=2.162E-03  Homo sapiens
  3hlv-assembly1_A  TM=6.338E-01  e=1.033E-01  Homo sapiens
  7n6g-assembly1_3T  TM=1.896E-01  e=4.935E+00  Chlamydomonas reinhardtii

Mean predicted aligned error: 10.92 Å